Protein AF-0000000086528282 (afdb_homodimer)

Solvent-accessible surface area (backbone atoms only — not comparable to full-atom values): 12144 Å² total; per-residue (Å²): 138,84,80,77,75,71,77,79,74,78,70,75,71,67,63,67,56,71,57,64,62,60,60,56,45,51,48,45,49,53,51,39,50,54,43,47,51,50,38,57,74,67,64,53,48,64,65,55,43,16,67,59,43,59,45,52,51,70,55,43,50,28,47,73,67,66,55,50,88,90,54,53,62,63,56,53,53,48,30,37,26,55,72,45,18,19,36,37,38,35,49,41,76,39,41,92,94,43,51,57,35,74,46,76,45,116,135,84,78,77,74,68,78,77,75,78,70,75,70,67,64,66,58,70,57,64,61,61,61,56,46,52,48,46,50,53,52,38,50,53,42,47,50,51,39,58,74,69,65,52,49,61,67,55,44,14,67,59,43,58,45,52,51,72,54,42,49,27,48,73,68,66,54,49,89,88,54,54,63,63,57,54,51,46,30,36,25,56,71,46,18,19,37,36,36,36,49,39,76,39,42,92,93,42,51,57,37,75,47,75,45,117

Sequence (212 aa):
MNRDEYPQCADNVLVDLEFDDAQALTTKAALALKLNELIDQRGLTRFEAASIIGMTQPKVSQVRRYRLRNISLERLMQALVSLGQHVEIVVQPARRSRSAGITVAAMNRDEYPQCADNVLVDLEFDDAQALTTKAALALKLNELIDQRGLTRFEAASIIGMTQPKVSQVRRYRLRNISLERLMQALVSLGQHVEIVVQPARRSRSAGITVAA

InterPro domains:
  IPR010982 Lambda repressor-like, DNA-binding domain superfamily [G3DSA:1.10.260.40] (18-94)
  IPR010982 Lambda repressor-like, DNA-binding domain superfamily [SSF47413] (2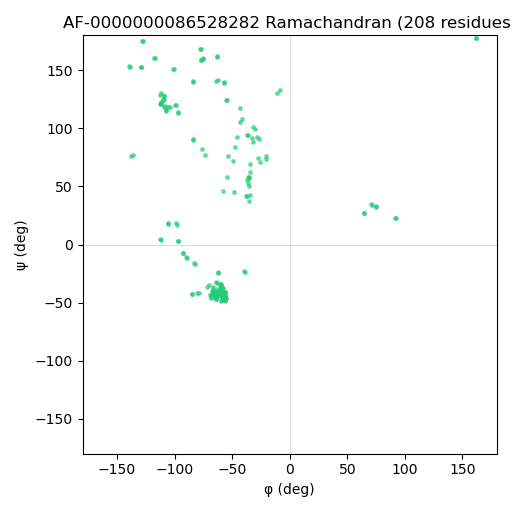0-99)
  IPR039554 HigA2-like, helix-turn-helix domain [PF13744] (13-91)

Structure (mmCIF, N/CA/C/O backbone):
data_AF-0000000086528282-model_v1
#
loop_
_entity.id
_entity.type
_entity.pdbx_description
1 polymer 'Helix-turn-helix domain-containing protein'
#
loop_
_atom_site.group_PDB
_atom_site.id
_atom_site.type_symbol
_atom_site.label_atom_id
_atom_site.label_alt_id
_atom_site.label_comp_id
_atom_site.label_asym_id
_atom_site.label_entity_id
_atom_site.label_seq_id
_atom_site.pdbx_PDB_ins_code
_atom_site.Cartn_x
_atom_site.Cartn_y
_atom_site.Cartn_z
_atom_site.occupancy
_atom_site.B_iso_or_equiv
_atom_site.auth_seq_id
_atom_site.auth_comp_id
_atom_site.auth_asym_id
_atom_site.auth_atom_id
_atom_site.pdbx_PDB_model_num
ATOM 1 N N . MET A 1 1 ? -32.594 -43.781 5.477 1 31.88 1 MET A N 1
ATOM 2 C CA . MET A 1 1 ? -31.484 -43.438 6.348 1 31.88 1 MET A CA 1
ATOM 3 C C . MET A 1 1 ? -30.797 -42.156 5.875 1 31.88 1 MET A C 1
ATOM 5 O O . MET A 1 1 ? -29.969 -42.188 4.961 1 31.88 1 MET A O 1
ATOM 9 N N . ASN A 1 2 ? -31.359 -40.969 5.496 1 35.06 2 ASN A N 1
ATOM 10 C CA . ASN A 1 2 ? -31.25 -39.812 4.609 1 35.06 2 ASN A CA 1
ATOM 11 C C . ASN A 1 2 ? -30.172 -38.844 5.094 1 35.06 2 ASN A C 1
ATOM 13 O O . ASN A 1 2 ? -30.281 -38.312 6.199 1 35.06 2 ASN A O 1
ATOM 17 N N . ARG A 1 3 ? -28.797 -39.094 4.77 1 32.94 3 ARG A N 1
ATOM 18 C CA . ARG A 1 3 ? -27.516 -38.531 5.168 1 32.94 3 ARG A CA 1
ATOM 19 C C . ARG A 1 3 ? -27.453 -37.031 4.953 1 32.94 3 ARG A C 1
ATOM 21 O O . ARG A 1 3 ? -27.281 -36.562 3.826 1 32.94 3 ARG A O 1
ATOM 28 N N . ASP A 1 4 ? -28.281 -36.219 5.496 1 36.53 4 ASP A N 1
ATOM 29 C CA . ASP A 1 4 ? -28.328 -34.75 5.328 1 36.53 4 ASP A CA 1
ATOM 30 C C . ASP A 1 4 ? -27 -34.125 5.734 1 36.53 4 ASP A C 1
ATOM 32 O O . ASP A 1 4 ? -26.734 -33.906 6.922 1 36.53 4 ASP A O 1
ATOM 36 N N . GLU A 1 5 ? -25.766 -34.688 5.289 1 33.12 5 GLU A N 1
ATOM 37 C CA . GLU A 1 5 ? -24.438 -34.156 5.598 1 33.12 5 GLU A CA 1
ATOM 38 C C . GLU A 1 5 ? -24.375 -32.656 5.406 1 33.12 5 GLU A C 1
ATOM 40 O O . GLU A 1 5 ? -24.734 -32.125 4.344 1 33.12 5 GLU A O 1
ATOM 45 N N . TYR A 1 6 ? -24.609 -31.906 6.418 1 34.31 6 TYR A N 1
ATOM 46 C CA . TYR A 1 6 ? -24.484 -30.469 6.637 1 34.31 6 TYR A CA 1
ATOM 47 C C . TYR A 1 6 ? -23.125 -29.969 6.152 1 34.31 6 TYR A C 1
ATOM 49 O O . TYR A 1 6 ? -22.078 -30.422 6.633 1 34.31 6 TYR A O 1
ATOM 57 N N . PRO A 1 7 ? -22.938 -29.656 4.801 1 35.69 7 PRO A N 1
ATOM 58 C CA . PRO A 1 7 ? -21.625 -29.25 4.316 1 35.69 7 PRO A CA 1
ATOM 59 C C . PRO A 1 7 ? -20.906 -28.297 5.27 1 35.69 7 PRO A C 1
ATOM 61 O O . PRO A 1 7 ? -21.562 -27.531 5.988 1 35.69 7 PRO A O 1
ATOM 64 N N . GLN A 1 8 ? -19.844 -28.703 5.988 1 34.28 8 GLN A N 1
ATOM 65 C CA . GLN A 1 8 ? -18.875 -27.969 6.805 1 34.28 8 GLN A CA 1
ATOM 66 C C . GLN A 1 8 ? -18.672 -26.547 6.266 1 34.28 8 GLN A C 1
ATOM 68 O O . GLN A 1 8 ? -18.5 -26.359 5.059 1 34.28 8 GLN A O 1
ATOM 73 N N . CYS A 1 9 ? -19.281 -25.547 6.816 1 29.94 9 CYS A N 1
ATOM 74 C CA . CYS A 1 9 ? -19.125 -24.109 6.746 1 29.94 9 CYS A CA 1
ATOM 75 C C . CYS A 1 9 ? -17.656 -23.719 6.547 1 29.94 9 CYS A C 1
ATOM 77 O O . CYS A 1 9 ? -16.781 -24.219 7.258 1 29.94 9 CYS A O 1
ATOM 79 N N . ALA A 1 10 ? -17.234 -23.562 5.211 1 33.69 10 ALA A N 1
ATOM 80 C CA . ALA A 1 10 ? -16.016 -22.891 4.793 1 33.69 10 ALA A CA 1
ATOM 81 C C . ALA A 1 10 ? -15.57 -21.859 5.824 1 33.69 10 ALA A C 1
ATOM 83 O O . ALA A 1 10 ? -16.297 -20.906 6.105 1 33.69 10 ALA A O 1
ATOM 84 N N . ASP A 1 11 ? -15.109 -22.219 6.926 1 34.09 11 ASP A N 1
ATOM 85 C CA . ASP A 1 11 ? -14.359 -21.375 7.852 1 34.09 11 ASP A CA 1
ATOM 86 C C . ASP A 1 11 ? -13.602 -20.281 7.105 1 34.09 11 ASP A C 1
ATOM 88 O O . ASP A 1 11 ? -12.898 -20.562 6.137 1 34.09 11 ASP A O 1
ATOM 92 N N . ASN A 1 12 ? -14.203 -19.156 6.965 1 35 12 ASN A N 1
ATOM 93 C CA . ASN A 1 12 ? -13.633 -17.875 6.555 1 35 12 ASN A CA 1
ATOM 94 C C . ASN A 1 12 ? -12.211 -17.703 7.086 1 35 12 ASN A C 1
ATOM 96 O O . ASN A 1 12 ? -12.016 -17.234 8.211 1 35 12 ASN A O 1
ATOM 100 N N . VAL A 1 13 ? -11.414 -18.766 7.121 1 36.09 13 VAL A N 1
ATOM 101 C CA . VAL A 1 13 ? -10.023 -18.406 7.391 1 36.09 13 VAL A CA 1
ATOM 102 C C . VAL A 1 13 ? -9.68 -17.094 6.711 1 36.09 13 VAL A C 1
ATOM 104 O O . VAL A 1 13 ? -9.477 -17.047 5.496 1 36.09 13 VAL A O 1
ATOM 107 N N . LEU A 1 14 ? -10.422 -16.156 6.938 1 37.12 14 LEU A N 1
ATOM 108 C CA . LEU A 1 14 ? -9.867 -14.844 6.609 1 37.12 14 LEU A CA 1
ATOM 109 C C . LEU A 1 14 ? -8.391 -14.773 6.957 1 37.12 14 LEU A C 1
ATOM 111 O O . LEU A 1 14 ? -8.031 -14.516 8.109 1 37.12 14 LEU A O 1
ATOM 115 N N . VAL A 1 15 ? -7.699 -15.828 6.648 1 36.78 15 VAL A N 1
ATOM 116 C CA . VAL A 1 15 ? -6.258 -15.641 6.738 1 36.78 15 VAL A CA 1
ATOM 117 C C . VAL A 1 15 ? -5.895 -14.227 6.293 1 36.78 15 VAL A C 1
ATOM 119 O O . VAL A 1 15 ? -6.07 -13.867 5.125 1 36.78 15 VAL A O 1
ATOM 122 N N . ASP A 1 16 ? -6.438 -13.281 6.922 1 40.66 16 ASP A N 1
ATOM 123 C CA . ASP A 1 16 ? -5.629 -12.078 6.754 1 40.66 16 ASP A CA 1
ATOM 124 C C . ASP A 1 16 ? -4.141 -12.414 6.742 1 40.66 16 ASP A C 1
ATOM 126 O O . ASP A 1 16 ? -3.594 -12.867 7.746 1 40.66 16 ASP A O 1
ATOM 130 N N . LEU A 1 17 ? -3.689 -13.289 5.887 1 41.91 17 LEU A N 1
ATOM 131 C CA . LEU A 1 17 ? -2.244 -13.43 5.758 1 41.91 17 LEU A CA 1
ATOM 132 C C . LEU A 1 17 ? -1.526 -12.188 6.277 1 41.91 17 LEU A C 1
ATOM 134 O O . LEU A 1 17 ? -1.686 -11.102 5.723 1 41.91 17 LEU A O 1
ATOM 138 N N . GLU A 1 18 ? -1.488 -12.039 7.469 1 43.66 18 GLU A N 1
ATOM 139 C CA . GLU A 1 18 ? -0.581 -11.109 8.133 1 43.66 18 GLU A CA 1
ATOM 140 C C . GLU A 1 18 ? 0.752 -11.023 7.398 1 43.66 18 GLU A C 1
ATOM 142 O O . GLU A 1 18 ? 1.436 -12.031 7.211 1 43.66 18 GLU A O 1
ATOM 147 N N . PHE A 1 19 ? 0.859 -10.578 6.152 1 48.62 19 PHE A N 1
ATOM 148 C CA . PHE A 1 19 ? 2.191 -10.164 5.727 1 48.62 19 PHE A CA 1
ATOM 149 C C . PHE A 1 19 ? 3.154 -10.141 6.906 1 48.62 19 PHE A C 1
ATOM 151 O O . PHE A 1 19 ? 2.738 -9.938 8.047 1 48.62 19 PHE A O 1
ATOM 158 N N . ASP A 1 20 ? 4.316 -10.773 6.566 1 58.97 20 ASP A N 1
ATOM 159 C CA . ASP A 1 20 ? 5.352 -10.594 7.582 1 58.97 20 ASP A CA 1
ATOM 160 C C . ASP A 1 20 ? 5.289 -9.195 8.188 1 58.97 20 ASP A C 1
ATOM 162 O O . ASP A 1 20 ? 5.484 -8.195 7.488 1 58.97 20 ASP A O 1
ATOM 166 N N . ASP A 1 21 ? 4.645 -9.086 9.203 1 73.25 21 ASP A N 1
ATOM 167 C CA . ASP A 1 21 ? 4.277 -7.953 10.047 1 73.25 21 ASP A CA 1
ATOM 168 C C . ASP A 1 21 ? 5.434 -6.961 10.172 1 73.25 21 ASP A C 1
ATOM 170 O O . ASP A 1 21 ? 5.23 -5.746 10.086 1 73.25 21 ASP A O 1
ATOM 174 N N . ALA A 1 22 ? 6.672 -7.699 9.898 1 81.31 22 ALA A N 1
ATOM 175 C CA . ALA A 1 22 ? 7.805 -6.816 10.164 1 81.31 22 ALA A CA 1
ATOM 176 C C . ALA A 1 22 ? 8.117 -5.949 8.953 1 81.31 22 ALA A C 1
ATOM 178 O O . ALA A 1 22 ? 8.391 -4.754 9.086 1 81.31 22 ALA A O 1
ATOM 179 N N . GLN A 1 23 ? 8.07 -6.57 7.777 1 84.31 23 GLN A N 1
ATOM 180 C CA . GLN A 1 23 ? 8.375 -5.812 6.566 1 84.31 23 GLN A CA 1
ATOM 181 C C . GLN A 1 23 ? 7.297 -4.766 6.289 1 84.31 23 GLN A C 1
ATOM 183 O O . GLN A 1 23 ? 7.609 -3.639 5.898 1 84.31 23 GLN A O 1
ATOM 188 N N . ALA A 1 24 ? 6.16 -5.262 6.488 1 86.56 24 ALA A N 1
ATOM 189 C CA . ALA A 1 24 ? 5.059 -4.32 6.305 1 86.56 24 ALA A CA 1
ATOM 190 C C . ALA A 1 24 ? 5.191 -3.133 7.254 1 86.56 24 ALA A C 1
ATOM 192 O O . ALA A 1 24 ? 4.969 -1.985 6.859 1 86.56 24 ALA A O 1
ATOM 193 N N . LEU A 1 25 ? 5.609 -3.449 8.445 1 88.69 25 LEU A N 1
ATOM 194 C CA . LEU A 1 25 ? 5.73 -2.396 9.445 1 88.69 25 LEU A CA 1
ATOM 195 C C . LEU A 1 25 ? 6.887 -1.458 9.117 1 88.69 25 LEU A C 1
ATOM 197 O O . LEU A 1 25 ? 6.785 -0.245 9.312 1 88.69 25 LEU A O 1
ATOM 201 N N . THR A 1 26 ? 7.93 -2.006 8.57 1 93.12 26 THR A N 1
ATOM 202 C CA . THR A 1 26 ? 9.078 -1.185 8.203 1 93.12 26 THR A CA 1
ATOM 203 C C . THR A 1 26 ? 8.727 -0.245 7.055 1 93.12 26 THR A C 1
ATOM 205 O O . THR A 1 26 ? 9.117 0.923 7.059 1 93.12 26 THR A O 1
ATOM 208 N N . THR A 1 27 ? 7.988 -0.727 6.113 1 96.25 27 THR A N 1
ATOM 209 C CA . THR A 1 27 ? 7.555 0.092 4.988 1 96.25 27 THR A CA 1
ATOM 210 C C . THR A 1 27 ? 6.629 1.213 5.457 1 96.25 27 THR A C 1
ATOM 212 O O . THR A 1 27 ? 6.809 2.371 5.074 1 96.25 27 THR A O 1
ATOM 215 N N . LYS A 1 28 ? 5.715 0.861 6.297 1 96.38 28 LYS A N 1
ATOM 216 C CA . LYS A 1 28 ? 4.801 1.857 6.848 1 96.38 28 LYS A CA 1
ATOM 217 C C . LYS A 1 28 ? 5.559 2.918 7.641 1 96.38 28 LYS A C 1
ATOM 219 O O . LYS A 1 28 ? 5.277 4.113 7.52 1 96.38 28 LYS A O 1
ATOM 224 N N . ALA A 1 29 ? 6.5 2.49 8.43 1 97.19 29 ALA A N 1
ATOM 225 C CA . ALA A 1 29 ? 7.281 3.414 9.242 1 97.19 29 ALA A CA 1
ATOM 226 C C . ALA A 1 29 ? 8.055 4.3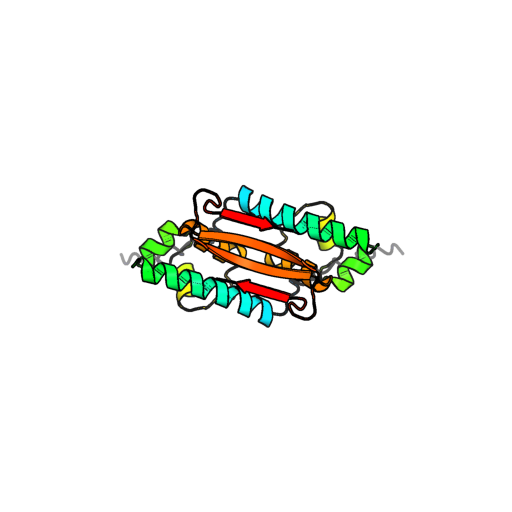98 8.375 1 97.19 29 ALA A C 1
ATOM 228 O O . ALA A 1 29 ? 8.133 5.59 8.695 1 97.19 29 ALA A O 1
ATOM 229 N N . ALA A 1 30 ? 8.594 3.895 7.305 1 98.06 30 ALA A N 1
ATOM 230 C CA . ALA A 1 30 ? 9.344 4.766 6.402 1 98.06 30 ALA A CA 1
ATOM 231 C C . ALA A 1 30 ? 8.438 5.812 5.766 1 98.06 30 ALA A C 1
ATOM 233 O O . ALA A 1 30 ? 8.805 6.98 5.656 1 98.06 30 ALA A O 1
ATOM 234 N N . LEU A 1 31 ? 7.293 5.395 5.336 1 98.12 31 LEU A N 1
ATOM 235 C CA . LEU A 1 31 ? 6.344 6.34 4.754 1 98.12 31 LEU A CA 1
ATOM 236 C C . LEU A 1 31 ? 5.859 7.34 5.801 1 98.12 31 LEU A C 1
ATOM 238 O O . LEU A 1 31 ? 5.715 8.531 5.508 1 98.12 31 LEU A O 1
ATOM 242 N N . ALA A 1 32 ? 5.598 6.863 6.973 1 98.19 32 ALA A N 1
ATOM 243 C CA . ALA A 1 32 ? 5.152 7.727 8.062 1 98.19 32 ALA A CA 1
ATOM 244 C C . ALA A 1 32 ? 6.227 8.75 8.43 1 98.19 32 ALA A C 1
ATOM 246 O O . ALA A 1 32 ? 5.91 9.898 8.766 1 98.19 32 ALA A O 1
ATOM 247 N N . LEU A 1 33 ? 7.426 8.336 8.406 1 98.31 33 LEU A N 1
ATOM 248 C CA . LEU A 1 33 ? 8.523 9.258 8.656 1 98.31 33 LEU A CA 1
ATOM 249 C C . LEU A 1 33 ? 8.5 10.422 7.668 1 98.31 33 LEU A C 1
ATOM 251 O O . LEU A 1 33 ? 8.625 11.586 8.062 1 98.31 33 LEU A O 1
ATOM 255 N N . LYS A 1 34 ? 8.336 10.086 6.418 1 98.31 34 LYS A N 1
ATOM 256 C CA . LYS A 1 34 ? 8.266 11.125 5.391 1 98.31 34 LYS A CA 1
ATOM 257 C C . LYS A 1 34 ? 7.059 12.031 5.605 1 98.31 34 LYS A C 1
ATOM 259 O O . LYS A 1 34 ? 7.156 13.25 5.445 1 98.31 34 LYS A O 1
ATOM 264 N N . LEU A 1 35 ? 5.992 11.422 5.922 1 98.12 35 LEU A N 1
ATOM 265 C CA . LEU A 1 35 ? 4.773 12.172 6.191 1 98.12 35 LEU A CA 1
ATOM 266 C C . LEU A 1 35 ? 4.973 13.141 7.355 1 98.12 35 LEU A C 1
ATOM 268 O O . LEU A 1 35 ? 4.621 14.312 7.258 1 98.12 35 LEU A O 1
ATOM 272 N N . ASN A 1 36 ? 5.508 12.664 8.406 1 98.38 36 ASN A N 1
ATOM 273 C CA . ASN A 1 36 ? 5.742 13.477 9.594 1 98.38 36 ASN A CA 1
ATOM 274 C C . ASN A 1 36 ? 6.727 14.609 9.32 1 98.38 36 ASN A C 1
ATOM 276 O O . ASN A 1 36 ? 6.555 15.727 9.805 1 98.38 36 ASN A O 1
ATOM 280 N N . GLU A 1 37 ? 7.746 14.328 8.578 1 98.12 37 GLU A N 1
ATOM 281 C CA . GLU A 1 37 ? 8.688 15.367 8.172 1 98.12 37 GLU A CA 1
ATOM 282 C C . GLU A 1 37 ? 7.988 16.484 7.41 1 98.12 37 GLU A C 1
ATOM 284 O O . GLU A 1 37 ? 8.266 17.672 7.637 1 98.12 37 GLU A O 1
ATOM 289 N N . LEU A 1 38 ? 7.148 16.125 6.551 1 97.69 38 LEU A N 1
ATOM 290 C CA . LEU A 1 38 ? 6.406 17.094 5.762 1 97.69 38 LEU A CA 1
ATOM 291 C C . LEU A 1 38 ? 5.492 17.938 6.652 1 97.69 38 LEU A C 1
ATOM 293 O O . LEU A 1 38 ? 5.387 19.156 6.473 1 97.69 38 LEU A O 1
ATOM 297 N N . ILE A 1 39 ? 4.828 17.266 7.527 1 97.81 39 ILE A N 1
ATOM 298 C CA . ILE A 1 39 ? 3.941 17.969 8.461 1 97.81 39 ILE A CA 1
ATOM 299 C C . ILE A 1 39 ? 4.738 18.984 9.273 1 97.81 39 ILE A C 1
ATOM 301 O O . ILE A 1 39 ? 4.312 20.125 9.43 1 97.81 39 ILE A O 1
ATOM 305 N N . ASP A 1 40 ? 5.875 18.562 9.727 1 98 40 ASP A N 1
ATOM 306 C CA . ASP A 1 40 ? 6.742 19.438 10.508 1 98 40 ASP A CA 1
ATOM 307 C C . ASP A 1 40 ? 7.246 20.609 9.672 1 98 40 ASP A C 1
ATOM 309 O O . ASP A 1 40 ? 7.23 21.766 10.117 1 98 40 ASP A O 1
ATOM 313 N N . GLN A 1 41 ? 7.672 20.344 8.5 1 97.62 41 GLN A N 1
ATOM 314 C CA . GLN A 1 41 ? 8.203 21.359 7.609 1 97.62 41 GLN A CA 1
ATOM 315 C C . GLN A 1 41 ? 7.16 22.438 7.309 1 97.62 41 GLN A C 1
ATOM 317 O O . GLN A 1 41 ? 7.492 23.609 7.164 1 97.62 41 GLN A O 1
ATOM 322 N N . ARG A 1 42 ? 5.953 22.031 7.242 1 97.06 42 ARG A N 1
ATOM 323 C CA . ARG A 1 42 ? 4.871 22.938 6.895 1 97.06 42 ARG A CA 1
ATOM 324 C C . ARG A 1 42 ? 4.293 23.609 8.141 1 97.06 42 ARG A C 1
ATOM 326 O O . ARG A 1 42 ? 3.426 24.469 8.039 1 97.06 42 ARG A O 1
ATOM 333 N N . GLY A 1 43 ? 4.648 23.141 9.219 1 97.75 43 GLY A N 1
ATOM 334 C CA . GLY A 1 43 ? 4.195 23.703 10.477 1 97.75 43 GLY A CA 1
ATOM 335 C C . GLY A 1 43 ? 2.73 23.438 10.758 1 97.75 43 GLY A C 1
ATOM 336 O O . GLY A 1 43 ? 2.039 24.266 11.344 1 97.75 43 GLY A O 1
ATOM 337 N N . LEU A 1 44 ? 2.26 22.375 10.391 1 97.44 44 LEU A N 1
ATOM 338 C CA . LEU A 1 44 ? 0.846 22.047 10.547 1 97.44 44 LEU A CA 1
ATOM 339 C C . LEU A 1 44 ? 0.571 21.5 11.945 1 97.44 44 LEU A C 1
ATOM 341 O O . LEU A 1 44 ? 1.364 20.719 12.477 1 97.44 44 LEU A O 1
ATOM 345 N N . THR A 1 45 ? -0.551 21.938 12.477 1 96.69 45 THR A N 1
ATOM 346 C CA . THR A 1 45 ? -1.066 21.281 13.664 1 96.69 45 THR A CA 1
ATOM 347 C C . THR A 1 45 ? -1.736 19.953 13.305 1 96.69 45 THR A C 1
ATOM 3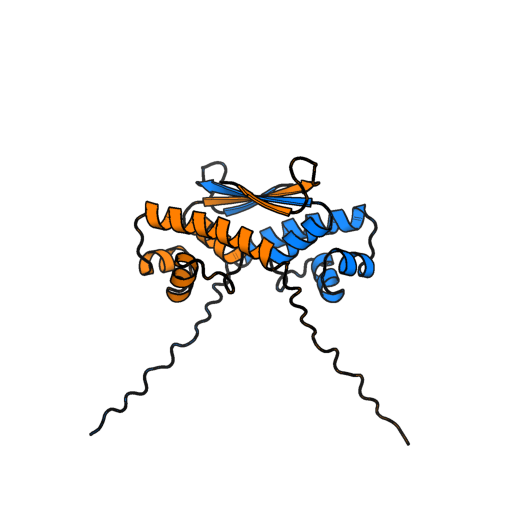49 O O . THR A 1 45 ? -1.981 19.672 12.133 1 96.69 45 THR A O 1
ATOM 352 N N . ARG A 1 46 ? -2.023 19.141 14.336 1 95.5 46 ARG A N 1
ATOM 353 C CA . ARG A 1 46 ? -2.713 17.875 14.102 1 95.5 46 ARG A CA 1
ATOM 354 C C . ARG A 1 46 ? -4.074 18.109 13.453 1 95.5 46 ARG A C 1
ATOM 356 O O . ARG A 1 46 ? -4.508 17.312 12.617 1 95.5 46 ARG A O 1
ATOM 363 N N . PHE A 1 47 ? -4.738 19.25 13.859 1 95.62 47 PHE A N 1
ATOM 364 C CA . PHE A 1 47 ? -6.043 19.594 13.312 1 95.62 47 PHE A CA 1
ATOM 365 C C . PHE A 1 47 ? -5.93 19.984 11.844 1 95.62 47 PHE A C 1
ATOM 367 O O . PHE A 1 47 ? -6.707 19.531 11.008 1 95.62 47 PHE A O 1
ATOM 374 N N . GLU A 1 48 ? -4.953 20.812 11.539 1 96.88 48 GLU A N 1
ATOM 375 C CA . GLU A 1 48 ? -4.723 21.219 10.156 1 96.88 48 GLU A CA 1
ATOM 376 C C . GLU A 1 48 ? -4.328 20.031 9.289 1 96.88 48 GLU A C 1
ATOM 378 O O . GLU A 1 48 ? -4.824 19.875 8.172 1 96.88 48 GLU A O 1
ATOM 383 N N . ALA A 1 49 ? -3.412 19.25 9.797 1 97.56 49 ALA A N 1
ATOM 384 C CA . ALA A 1 49 ? -2.973 18.062 9.078 1 97.56 49 ALA A CA 1
ATOM 385 C C . ALA A 1 49 ? -4.152 17.141 8.766 1 97.56 49 ALA A C 1
ATOM 387 O O . ALA A 1 49 ? -4.301 16.672 7.637 1 97.56 49 ALA A O 1
ATOM 388 N N . ALA A 1 50 ? -4.977 16.859 9.734 1 96.38 50 ALA A N 1
ATOM 389 C CA . ALA A 1 50 ? -6.137 15.984 9.57 1 96.38 50 ALA A CA 1
ATOM 390 C C . ALA A 1 50 ? -7.043 16.484 8.445 1 96.38 50 ALA A C 1
ATOM 392 O O . ALA A 1 50 ? -7.52 15.703 7.625 1 96.38 50 ALA A O 1
ATOM 393 N N . SER A 1 51 ? -7.227 17.766 8.375 1 95.19 51 SER A N 1
ATOM 394 C CA . SER A 1 51 ? -8.078 18.391 7.363 1 95.19 51 SER A CA 1
ATOM 395 C C . SER A 1 51 ? -7.48 18.219 5.969 1 95.19 51 SER A C 1
ATOM 397 O O . SER A 1 51 ? -8.203 17.953 5.008 1 95.19 51 SER A O 1
ATOM 399 N N . ILE A 1 52 ? -6.203 18.312 5.848 1 95.31 52 ILE A N 1
ATOM 400 C CA . ILE A 1 52 ? -5.527 18.281 4.555 1 95.31 52 ILE A CA 1
ATOM 401 C C . ILE A 1 52 ? -5.422 16.828 4.062 1 95.31 52 ILE A C 1
ATOM 403 O O . ILE A 1 52 ? -5.652 16.562 2.883 1 95.31 52 ILE A O 1
ATOM 407 N N . ILE A 1 53 ? -5.105 15.922 4.969 1 93.75 53 ILE A N 1
ATOM 408 C CA . ILE A 1 53 ? -4.742 14.578 4.539 1 93.75 53 ILE A CA 1
ATOM 409 C C . ILE A 1 53 ? -5.98 13.688 4.535 1 93.75 53 ILE A C 1
ATOM 411 O O . ILE A 1 53 ? -5.945 12.562 4.023 1 93.75 53 ILE A O 1
ATOM 415 N N . GLY A 1 54 ? -7.082 14.125 5.016 1 88.94 54 GLY A N 1
ATOM 416 C CA . GLY A 1 54 ? -8.32 13.367 4.98 1 88.94 54 GLY A CA 1
ATOM 417 C C . GLY A 1 54 ? -8.352 12.234 5.988 1 88.94 54 GLY A C 1
ATOM 418 O O . GLY A 1 54 ? -8.812 11.133 5.676 1 88.94 54 GLY A O 1
ATOM 419 N N . MET A 1 55 ? -7.809 12.336 7.016 1 92.81 55 MET A N 1
ATOM 420 C CA . MET A 1 55 ? -7.859 11.445 8.164 1 92.81 55 MET A CA 1
ATOM 421 C C . MET A 1 55 ? -8.453 12.156 9.383 1 92.81 55 MET A C 1
ATOM 423 O O . MET A 1 55 ? -8.469 13.383 9.438 1 92.81 55 MET A O 1
ATOM 427 N N . THR A 1 56 ? -8.898 11.297 10.305 1 93.88 56 THR A N 1
ATOM 428 C CA . THR A 1 56 ? -9.344 11.875 11.57 1 93.88 56 THR A CA 1
ATOM 429 C C . THR A 1 56 ? -8.148 12.305 12.414 1 93.88 56 THR A C 1
ATOM 431 O O . THR A 1 56 ? -7.02 11.852 12.188 1 93.88 56 THR A O 1
ATOM 434 N N . GLN A 1 57 ? -8.406 13.211 13.391 1 95.44 57 GLN A N 1
ATOM 435 C CA . GLN A 1 57 ? -7.348 13.648 14.289 1 95.44 57 GLN A CA 1
ATOM 436 C C . GLN A 1 57 ? -6.754 12.469 15.055 1 95.44 57 GLN A C 1
ATOM 438 O O . GLN A 1 57 ? -5.531 12.367 15.195 1 95.44 57 GLN A O 1
ATOM 443 N N . PRO A 1 58 ? -7.555 11.523 15.555 1 95.31 58 PRO A N 1
ATOM 444 C CA . PRO A 1 58 ? -6.965 10.367 16.219 1 95.31 58 PRO A CA 1
ATOM 445 C C . PRO A 1 58 ? -6.043 9.562 15.312 1 95.31 58 PRO A C 1
ATOM 447 O O . PRO A 1 58 ? -4.984 9.094 15.75 1 95.31 58 PRO A O 1
ATOM 450 N N . LYS A 1 59 ? -6.383 9.445 14.078 1 95.56 59 LYS A N 1
ATOM 451 C CA . LYS A 1 59 ? -5.539 8.727 13.133 1 95.56 59 LYS A CA 1
ATOM 452 C C . LYS A 1 59 ? -4.242 9.477 12.859 1 95.56 59 LYS A C 1
ATOM 454 O O . LYS A 1 59 ? -3.17 8.875 12.773 1 95.56 59 LYS A O 1
ATOM 459 N N . VAL A 1 60 ? -4.395 10.766 12.688 1 96.88 60 VAL A N 1
ATOM 460 C CA . VAL A 1 60 ? -3.199 11.586 12.523 1 96.88 60 VAL A CA 1
ATOM 461 C C . VAL A 1 60 ? -2.299 11.445 13.75 1 96.88 60 VAL A C 1
ATOM 463 O O . VAL A 1 60 ? -1.076 11.344 13.617 1 96.88 60 VAL A O 1
ATOM 466 N N . SER A 1 61 ? -2.902 11.5 14.914 1 97.44 61 SER A N 1
ATOM 467 C CA . SER A 1 61 ? -2.135 11.297 16.141 1 97.44 61 SER A CA 1
ATOM 468 C C . SER A 1 61 ? -1.391 9.969 16.109 1 97.44 61 SER A C 1
ATOM 470 O O . SER A 1 61 ? -0.224 9.898 16.516 1 97.44 61 SER A O 1
ATOM 472 N N . GLN A 1 62 ? -2.057 8.906 15.719 1 97.19 62 GLN A N 1
ATOM 473 C CA . GLN A 1 62 ? -1.424 7.594 15.594 1 97.19 62 GLN A CA 1
ATOM 474 C C . GLN A 1 62 ? -0.225 7.645 14.656 1 97.19 62 GLN A C 1
ATOM 476 O O . GLN A 1 62 ? 0.834 7.094 14.961 1 97.19 62 GLN A O 1
ATOM 481 N N . VAL A 1 63 ? -0.332 8.297 13.484 1 97.56 63 VAL A N 1
ATOM 482 C CA . VAL A 1 63 ? 0.745 8.422 12.508 1 97.56 63 VAL A CA 1
ATOM 483 C C . VAL A 1 63 ? 1.914 9.188 13.125 1 97.56 63 VAL A C 1
ATOM 485 O O . VAL A 1 63 ? 3.07 8.781 12.984 1 97.56 63 VAL A O 1
ATOM 488 N N . ARG A 1 64 ? 1.572 10.258 13.859 1 97.5 64 ARG A N 1
ATOM 489 C CA . ARG A 1 64 ? 2.592 11.102 14.477 1 97.5 64 ARG A CA 1
ATOM 490 C C . ARG A 1 64 ? 3.389 10.32 15.516 1 97.5 64 ARG A C 1
ATOM 492 O O . ARG A 1 64 ? 4.582 10.562 15.703 1 97.5 64 ARG A O 1
ATOM 499 N N . ARG A 1 65 ? 2.727 9.438 16.109 1 97.44 65 ARG A N 1
ATOM 500 C CA . ARG A 1 65 ? 3.352 8.641 17.156 1 97.44 65 ARG A CA 1
ATOM 501 C C . ARG A 1 65 ? 3.836 7.301 16.625 1 97.44 65 ARG A C 1
ATOM 503 O O . ARG A 1 65 ? 4.223 6.418 17.391 1 97.44 65 ARG A O 1
ATOM 510 N N . TYR A 1 66 ? 3.719 7.012 15.383 1 97.62 66 TYR A N 1
ATOM 511 C CA . TYR A 1 66 ? 4.184 5.82 14.68 1 97.62 66 TYR A CA 1
ATOM 512 C C . TYR A 1 66 ? 3.459 4.574 15.188 1 97.62 66 TYR A C 1
ATOM 514 O O . TYR A 1 66 ? 4.055 3.5 15.281 1 97.62 66 TYR A O 1
ATOM 522 N N . ARG A 1 67 ? 2.289 4.738 15.672 1 96.62 67 ARG A N 1
ATOM 523 C CA . ARG A 1 67 ? 1.372 3.631 15.922 1 96.62 67 ARG A CA 1
ATOM 524 C C . ARG A 1 67 ? 0.607 3.258 14.656 1 96.62 67 ARG A C 1
ATOM 526 O O . ARG A 1 67 ? -0.52 3.711 14.445 1 96.62 67 ARG A O 1
ATOM 533 N N . LEU A 1 68 ? 1.127 2.367 13.883 1 95.62 68 LEU A N 1
ATOM 534 C CA . LEU A 1 68 ? 0.77 2.273 12.477 1 95.62 68 LEU A CA 1
ATOM 535 C C . LEU A 1 68 ? -0.004 0.99 12.195 1 95.62 68 LEU A C 1
ATOM 537 O O . LEU A 1 68 ? -0.358 0.713 11.047 1 95.62 68 LEU A O 1
ATOM 541 N N . ARG A 1 69 ? -0.325 0.199 13.172 1 90.5 69 ARG A N 1
ATOM 542 C CA . ARG A 1 69 ? -0.961 -1.101 12.984 1 90.5 69 ARG A CA 1
ATOM 543 C C . ARG A 1 69 ? -2.283 -0.957 12.234 1 90.5 69 ARG A C 1
ATOM 545 O O . ARG A 1 69 ? -2.607 -1.775 11.375 1 90.5 69 ARG A O 1
ATOM 552 N N . ASN A 1 70 ? -3.006 0.033 12.477 1 89.56 70 ASN A N 1
ATOM 553 C CA . ASN A 1 70 ? -4.332 0.2 11.891 1 89.56 70 ASN A CA 1
ATOM 554 C C . ASN A 1 70 ?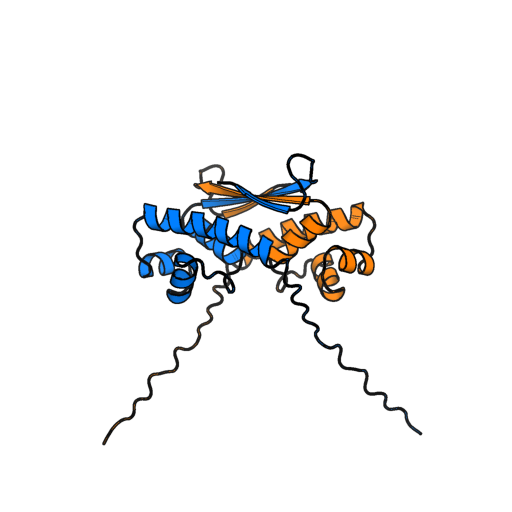 -4.328 1.26 10.789 1 89.56 70 ASN A C 1
ATOM 556 O O . ASN A 1 70 ? -5.371 1.836 10.477 1 89.56 70 ASN A O 1
ATOM 560 N N . ILE A 1 71 ? -3.219 1.612 10.266 1 93.44 71 ILE A N 1
ATOM 561 C CA . ILE A 1 71 ? -3.096 2.543 9.148 1 93.44 71 ILE A CA 1
ATOM 562 C C . ILE A 1 71 ? -2.59 1.8 7.914 1 93.44 71 ILE A C 1
ATOM 564 O O . ILE A 1 71 ? -1.541 1.153 7.957 1 93.44 71 ILE A O 1
ATOM 568 N N . SER A 1 72 ? -3.309 1.807 6.887 1 92.19 72 SER A N 1
ATOM 569 C CA . SER A 1 72 ? -2.928 1.07 5.688 1 92.19 72 SER A CA 1
ATOM 570 C C . SER A 1 72 ? -1.834 1.8 4.914 1 92.19 72 SER A C 1
ATOM 572 O O . SER A 1 72 ? -1.655 3.01 5.07 1 92.19 72 SER A O 1
ATOM 574 N N . LEU A 1 73 ? -1.082 1.073 4.066 1 94.56 73 LEU A N 1
ATOM 575 C CA . LEU A 1 73 ? -0.116 1.675 3.154 1 94.56 73 LEU A CA 1
ATOM 576 C C . LEU A 1 73 ? -0.792 2.689 2.238 1 94.56 73 LEU A C 1
ATOM 578 O O . LEU A 1 73 ? -0.24 3.762 1.979 1 94.56 73 LEU A O 1
ATOM 582 N N . GLU A 1 74 ? -1.914 2.309 1.814 1 93.12 74 GLU A N 1
ATOM 583 C CA . GLU A 1 74 ? -2.674 3.18 0.921 1 93.12 74 GLU A CA 1
ATOM 584 C C . GLU A 1 74 ? -2.967 4.523 1.579 1 93.12 74 GLU A C 1
ATOM 586 O O . GLU A 1 74 ? -2.822 5.574 0.948 1 93.12 74 GLU A O 1
ATOM 591 N N . ARG A 1 75 ? -3.354 4.504 2.74 1 93.69 75 ARG A N 1
ATOM 592 C CA . ARG A 1 75 ? -3.676 5.73 3.461 1 93.69 75 ARG A CA 1
ATOM 593 C C . ARG A 1 75 ? -2.439 6.605 3.637 1 93.69 75 ARG A C 1
ATOM 595 O O . ARG A 1 75 ? -2.51 7.828 3.488 1 93.69 75 ARG A O 1
ATOM 602 N N . LEU A 1 76 ? -1.356 5.996 3.994 1 96.31 76 LEU A N 1
ATOM 603 C CA . LEU A 1 76 ? -0.111 6.742 4.137 1 96.31 76 LEU A CA 1
ATOM 604 C C . LEU A 1 76 ? 0.291 7.387 2.814 1 96.31 76 LEU A C 1
ATOM 606 O O . LEU A 1 76 ? 0.693 8.555 2.781 1 96.31 76 LEU A O 1
ATOM 610 N N . MET A 1 77 ? 0.139 6.637 1.754 1 97 77 MET A N 1
ATOM 611 C CA . MET A 1 77 ? 0.499 7.156 0.437 1 97 77 MET A CA 1
ATOM 612 C C . MET A 1 77 ? -0.43 8.297 0.029 1 97 77 MET A C 1
ATOM 614 O O . MET A 1 77 ? 0.023 9.312 -0.498 1 97 77 MET A O 1
ATOM 618 N N . GLN A 1 78 ? -1.617 8.148 0.289 1 95.75 78 GLN A N 1
ATOM 619 C CA . GLN A 1 78 ? -2.576 9.195 -0.039 1 95.75 78 GLN A CA 1
ATOM 620 C C . GLN A 1 78 ? -2.305 10.461 0.771 1 95.75 78 GLN A C 1
ATOM 622 O O . GLN A 1 78 ? -2.467 11.57 0.267 1 95.75 78 GLN A O 1
ATOM 627 N N . ALA A 1 79 ? -2.021 10.266 1.994 1 96.81 79 ALA A N 1
ATOM 628 C CA . ALA A 1 79 ? -1.678 11.414 2.83 1 96.81 79 ALA A CA 1
ATOM 629 C C . ALA A 1 79 ? -0.5 12.188 2.244 1 96.81 79 ALA A C 1
ATOM 631 O O . ALA A 1 79 ? -0.511 13.422 2.215 1 96.81 79 ALA A O 1
ATOM 632 N N . LEU A 1 80 ? 0.511 11.492 1.826 1 97.5 80 LEU A N 1
ATOM 633 C CA . LEU A 1 80 ? 1.671 12.117 1.198 1 97.5 80 LEU A CA 1
ATOM 634 C C . LEU A 1 80 ? 1.263 12.891 -0.049 1 97.5 80 LEU A C 1
ATOM 636 O O . LEU A 1 80 ? 1.73 14.008 -0.27 1 97.5 80 LEU A O 1
ATOM 640 N N . VAL A 1 81 ? 0.38 12.312 -0.817 1 96.94 81 VAL A N 1
ATOM 641 C CA . VAL A 1 81 ? -0.122 12.953 -2.029 1 96.94 81 VAL A CA 1
ATOM 642 C C . VAL A 1 81 ? -0.862 14.234 -1.667 1 96.94 81 VAL A C 1
ATOM 644 O O . VAL A 1 81 ? -0.685 15.266 -2.32 1 96.94 81 VAL A O 1
ATOM 647 N N . SER A 1 82 ? -1.649 14.141 -0.643 1 96.38 82 SER A N 1
ATOM 648 C CA . SER A 1 82 ? -2.418 15.305 -0.208 1 96.38 82 SER A CA 1
ATOM 649 C C . SER A 1 82 ? -1.502 16.438 0.231 1 96.38 82 SER A C 1
ATOM 651 O O . SER A 1 82 ? -1.907 17.609 0.239 1 96.38 82 SER A O 1
ATOM 653 N N . LEU A 1 83 ? -0.344 16.094 0.601 1 97.25 83 LEU A N 1
ATOM 654 C CA . LEU A 1 83 ? 0.629 17.109 1.019 1 97.25 83 LEU A CA 1
ATOM 655 C C . LEU A 1 83 ? 1.586 17.438 -0.121 1 97.25 83 LEU A C 1
ATOM 657 O O . LEU A 1 83 ? 2.723 17.859 0.119 1 97.25 83 LEU A O 1
ATOM 661 N N . GLY A 1 84 ? 1.241 17.125 -1.326 1 96.94 84 GLY A N 1
ATOM 662 C CA . GLY A 1 84 ? 1.932 17.609 -2.51 1 96.94 84 GLY A CA 1
ATOM 663 C C . GLY A 1 84 ? 3.041 16.688 -2.975 1 96.94 84 GLY A C 1
ATOM 664 O O . GLY A 1 84 ? 3.986 17.125 -3.633 1 96.94 84 GLY A O 1
ATOM 665 N N . GLN A 1 85 ? 2.992 15.438 -2.633 1 97.69 85 GLN A N 1
ATOM 666 C CA . GLN A 1 85 ? 4.023 14.5 -3.061 1 97.69 85 GLN A CA 1
ATOM 667 C C . GLN A 1 85 ? 3.553 13.664 -4.246 1 97.69 85 GLN A C 1
ATOM 669 O O . GLN A 1 85 ? 2.35 13.461 -4.43 1 97.69 85 GLN A O 1
ATOM 674 N N . HIS A 1 86 ? 4.488 13.258 -5.062 1 97.56 86 HIS A N 1
ATOM 675 C CA . HIS A 1 86 ? 4.32 12.203 -6.051 1 97.56 86 HIS A CA 1
ATOM 676 C C . HIS A 1 86 ? 4.887 10.875 -5.543 1 97.56 86 HIS A C 1
ATOM 678 O O . HIS A 1 86 ? 6.062 10.805 -5.176 1 97.56 86 HIS A O 1
ATOM 684 N N . VAL A 1 87 ? 4.047 9.906 -5.457 1 97.5 87 VAL A N 1
ATOM 685 C CA . VAL A 1 87 ? 4.449 8.586 -4.992 1 97.5 87 VAL A CA 1
ATOM 686 C C . VAL A 1 87 ? 4.484 7.613 -6.168 1 97.5 87 VAL A C 1
ATOM 688 O O . VAL A 1 87 ? 3.455 7.344 -6.793 1 97.5 87 VAL A O 1
ATOM 691 N N . GLU A 1 88 ? 5.652 7.113 -6.496 1 97.62 88 GLU A N 1
ATOM 692 C CA . GLU A 1 88 ? 5.832 6.16 -7.59 1 97.62 88 GLU A CA 1
ATOM 693 C C . GLU A 1 88 ? 6.172 4.773 -7.062 1 97.62 88 GLU A C 1
ATOM 695 O O . GLU A 1 88 ? 7.094 4.617 -6.258 1 97.62 88 GLU A O 1
ATOM 700 N N . ILE A 1 89 ? 5.387 3.805 -7.449 1 98 89 ILE A N 1
ATOM 701 C CA . ILE A 1 89 ? 5.668 2.412 -7.125 1 98 89 ILE A CA 1
ATOM 702 C C . ILE A 1 89 ? 6.383 1.743 -8.297 1 98 89 ILE A C 1
ATOM 704 O O . ILE A 1 89 ? 5.801 1.571 -9.367 1 98 89 ILE A O 1
ATOM 708 N N . VAL A 1 90 ? 7.621 1.371 -8.102 1 97.88 90 VAL A N 1
ATOM 709 C CA . VAL A 1 90 ? 8.438 0.756 -9.141 1 97.88 90 VAL A CA 1
ATOM 710 C C . VAL A 1 90 ? 8.562 -0.743 -8.883 1 97.88 90 VAL A C 1
ATOM 712 O O . VAL A 1 90 ? 9.039 -1.154 -7.82 1 97.88 90 VAL A O 1
ATOM 715 N N . VAL A 1 91 ? 8.086 -1.533 -9.805 1 97.94 91 VAL A N 1
ATOM 716 C CA . VAL A 1 91 ? 8.141 -2.988 -9.703 1 97.94 91 VAL A CA 1
ATOM 717 C C . VAL A 1 91 ? 9.148 -3.539 -10.703 1 97.94 91 VAL A C 1
ATOM 719 O O . VAL A 1 91 ? 9.008 -3.34 -11.914 1 97.94 91 VAL A O 1
ATOM 722 N N . GLN A 1 92 ? 10.18 -4.195 -10.172 1 97.06 92 GLN A N 1
ATOM 723 C CA . GLN A 1 92 ? 11.227 -4.777 -11.008 1 97.06 92 GLN A CA 1
ATOM 724 C C . GLN A 1 92 ? 11.633 -6.156 -10.5 1 97.06 92 GLN A C 1
ATOM 726 O O . GLN A 1 92 ? 11.484 -6.449 -9.312 1 97.06 92 GLN A O 1
ATOM 731 N N . PRO A 1 93 ? 12.125 -7.004 -11.469 1 97.12 93 PRO A N 1
ATOM 732 C CA . PRO A 1 93 ? 12.664 -8.266 -10.969 1 97.12 93 PRO A CA 1
ATOM 733 C C . PRO A 1 93 ? 13.773 -8.07 -9.938 1 97.12 93 PRO A C 1
ATOM 735 O O . PRO A 1 93 ? 14.602 -7.168 -10.086 1 97.12 93 PRO A O 1
ATOM 738 N N . ALA A 1 94 ? 13.75 -8.867 -8.945 1 96.25 94 ALA A N 1
ATOM 739 C CA . ALA A 1 94 ? 14.789 -8.797 -7.926 1 96.25 94 ALA A CA 1
ATOM 740 C C . ALA A 1 94 ? 16.156 -9.148 -8.516 1 96.25 94 ALA A C 1
ATOM 742 O O . ALA A 1 94 ? 16.25 -9.953 -9.438 1 96.25 94 ALA A O 1
ATOM 743 N N . ARG A 1 95 ? 17.125 -8.43 -8.062 1 94 95 ARG A N 1
ATOM 744 C CA . ARG A 1 95 ? 18.531 -8.648 -8.398 1 94 95 ARG A CA 1
ATOM 745 C C . ARG A 1 95 ? 19.391 -8.758 -7.141 1 94 95 ARG A C 1
ATOM 747 O O . ARG A 1 95 ? 18.875 -8.664 -6.023 1 94 95 ARG A O 1
ATOM 754 N N . ARG A 1 96 ? 20.625 -9.055 -7.344 1 89.75 96 ARG A N 1
ATOM 755 C CA . ARG A 1 96 ? 21.547 -9.164 -6.215 1 89.75 96 ARG A CA 1
ATOM 756 C C . ARG A 1 96 ? 21.562 -7.875 -5.395 1 89.75 96 ARG A C 1
ATOM 758 O O . ARG A 1 96 ? 21.516 -7.918 -4.164 1 89.75 96 ARG A O 1
ATOM 765 N N . SER A 1 97 ? 21.578 -6.711 -6.008 1 90 97 SER A N 1
ATOM 766 C CA . SER A 1 97 ? 21.672 -5.422 -5.328 1 90 97 SER A CA 1
ATOM 767 C C . SER A 1 97 ? 20.312 -4.961 -4.816 1 90 97 SER A C 1
ATOM 769 O O . SER A 1 97 ? 20.234 -4.059 -3.979 1 90 97 SER A O 1
ATOM 771 N N . ARG A 1 98 ? 19.188 -5.582 -5.355 1 90.12 98 ARG A N 1
ATOM 772 C CA . ARG A 1 98 ? 17.812 -5.266 -4.988 1 90.12 98 ARG A CA 1
ATOM 773 C C . ARG A 1 98 ? 16.984 -6.535 -4.805 1 90.12 98 ARG A C 1
ATOM 775 O O . ARG A 1 98 ? 16.234 -6.93 -5.703 1 90.12 98 ARG A O 1
ATOM 782 N N . SER A 1 99 ? 17.266 -7.098 -3.65 1 93.06 99 SER A N 1
ATOM 783 C CA . SER A 1 99 ? 16.625 -8.375 -3.385 1 93.06 99 SER A CA 1
ATOM 784 C C . SER A 1 99 ? 15.109 -8.234 -3.328 1 93.06 99 SER A C 1
ATOM 786 O O . SER A 1 99 ? 14.586 -7.125 -3.211 1 93.06 99 SER A O 1
ATOM 788 N N . ALA A 1 100 ? 14.422 -9.344 -3.459 1 94.62 100 ALA A N 1
ATOM 789 C CA . ALA A 1 100 ? 12.969 -9.336 -3.359 1 94.62 100 ALA A CA 1
ATOM 790 C C . ALA A 1 100 ? 12.516 -8.711 -2.043 1 94.62 100 ALA A C 1
ATOM 792 O O . ALA A 1 100 ? 13.078 -9 -0.985 1 94.62 100 ALA A O 1
ATOM 793 N N . GLY A 1 101 ? 11.711 -7.738 -2.154 1 95 101 GLY A N 1
ATOM 794 C CA . GLY A 1 101 ? 11.227 -7.012 -0.99 1 95 101 GLY A CA 1
ATOM 795 C C . GLY A 1 101 ? 10.641 -5.656 -1.332 1 95 101 GLY A C 1
ATOM 796 O O . GLY A 1 101 ? 10.484 -5.316 -2.508 1 95 101 GLY A O 1
ATOM 797 N N . ILE A 1 102 ? 10.156 -5.004 -0.306 1 96.31 102 ILE A N 1
ATOM 798 C CA . ILE A 1 102 ? 9.594 -3.662 -0.454 1 96.31 102 ILE A CA 1
ATOM 799 C C . ILE A 1 102 ? 10.531 -2.643 0.195 1 96.31 102 ILE A C 1
ATOM 801 O O . ILE A 1 102 ? 10.945 -2.816 1.341 1 96.31 102 ILE A O 1
ATOM 805 N N . THR A 1 103 ? 10.898 -1.622 -0.538 1 96.12 103 THR A N 1
ATOM 806 C CA . THR A 1 103 ? 11.727 -0.551 0.004 1 96.12 103 THR A CA 1
ATOM 807 C C . THR A 1 103 ? 11.102 0.812 -0.279 1 96.12 103 THR A C 1
ATOM 809 O O . THR A 1 103 ? 10.281 0.947 -1.189 1 96.12 103 THR A O 1
ATOM 812 N N . VAL A 1 104 ? 11.375 1.744 0.538 1 97.5 104 VAL A N 1
ATOM 813 C CA . VAL A 1 104 ? 10.938 3.121 0.34 1 97.5 104 VAL A CA 1
ATOM 814 C C . VAL A 1 104 ? 12.141 4.016 0.065 1 97.5 104 VAL A C 1
ATOM 816 O O . VAL A 1 104 ? 13.141 3.965 0.79 1 97.5 104 VAL A O 1
ATOM 819 N N . ALA A 1 105 ? 12.055 4.656 -1.09 1 89.94 105 ALA A N 1
ATOM 820 C CA . ALA A 1 105 ? 13.117 5.598 -1.436 1 89.94 105 ALA A CA 1
ATOM 821 C C . ALA A 1 105 ? 12.602 7.031 -1.449 1 89.94 105 ALA A C 1
ATOM 823 O O . ALA A 1 105 ? 11.453 7.281 -1.841 1 89.94 105 ALA A O 1
ATOM 824 N N . ALA A 1 106 ? 13.328 8.016 -0.685 1 72.5 106 ALA A N 1
ATOM 825 C CA . ALA A 1 106 ? 13.023 9.445 -0.656 1 72.5 106 ALA A CA 1
ATOM 826 C C . ALA A 1 106 ? 14.078 10.242 -1.425 1 72.5 106 ALA A C 1
ATOM 828 O O . ALA A 1 106 ? 15.234 9.82 -1.522 1 72.5 106 ALA A O 1
ATOM 829 N N . MET B 1 1 ? -34 17.359 39.062 1 30.72 1 MET B N 1
ATOM 830 C CA . MET B 1 1 ? -34.312 17.172 37.656 1 30.72 1 MET B CA 1
ATOM 831 C C . MET B 1 1 ? -33.094 16.703 36.875 1 30.72 1 MET B C 1
ATOM 833 O O . MET B 1 1 ? -32.375 17.531 36.312 1 30.72 1 MET B O 1
ATOM 837 N N . AS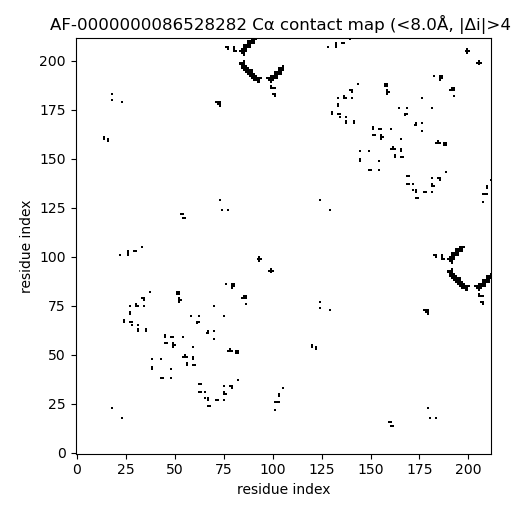N B 1 2 ? -32.094 15.906 37.344 1 33.44 2 ASN B N 1
ATOM 838 C CA . ASN B 1 2 ? -30.672 15.742 37.062 1 33.44 2 ASN B CA 1
ATOM 839 C C . ASN B 1 2 ? -30.438 15.039 35.75 1 33.44 2 ASN B C 1
ATOM 841 O O . ASN B 1 2 ? -30.828 13.883 35.562 1 33.44 2 ASN B O 1
ATOM 845 N N . ARG B 1 3 ? -30.594 15.773 34.562 1 32.38 3 ARG B N 1
ATOM 846 C CA . ARG B 1 3 ? -30.5 15.375 33.188 1 32.38 3 ARG B CA 1
ATOM 847 C C . ARG B 1 3 ? -29.188 14.68 32.875 1 32.38 3 ARG B C 1
ATOM 849 O O . ARG B 1 3 ? -28.109 15.289 33 1 32.38 3 ARG B O 1
ATOM 856 N N . ASP B 1 4 ? -28.984 13.414 33.25 1 34.88 4 ASP B N 1
ATOM 857 C CA . ASP B 1 4 ? -27.891 12.492 32.969 1 34.88 4 ASP B CA 1
ATOM 858 C C . ASP B 1 4 ? -27.562 12.461 31.469 1 34.88 4 ASP B C 1
ATOM 860 O O . ASP B 1 4 ? -28.25 11.805 30.688 1 34.88 4 ASP B O 1
ATOM 864 N N . GLU B 1 5 ? -27.453 13.625 30.75 1 33.16 5 GLU B N 1
ATOM 865 C CA . GLU B 1 5 ? -27.141 13.672 29.328 1 33.16 5 GLU B CA 1
ATOM 866 C C . GLU B 1 5 ? -25.922 12.797 29.016 1 33.16 5 GLU B C 1
ATOM 868 O O . GLU B 1 5 ? -24.828 13.039 29.516 1 33.16 5 GLU B O 1
ATOM 873 N N . TYR B 1 6 ? -26.062 11.508 29.062 1 34.59 6 TYR B N 1
ATOM 874 C CA . TYR B 1 6 ? -25.047 10.562 28.641 1 34.59 6 TYR B CA 1
ATOM 875 C C . TYR B 1 6 ? -24.406 11.023 27.328 1 34.59 6 TYR B C 1
ATOM 877 O O . TYR B 1 6 ? -25.094 11.391 26.375 1 34.59 6 TYR B O 1
ATOM 885 N N . PRO B 1 7 ? -23.125 11.562 27.359 1 35.41 7 PRO B N 1
ATOM 886 C CA . PRO B 1 7 ? -22.469 12.062 26.156 1 35.41 7 PRO B CA 1
ATOM 887 C C . PRO B 1 7 ? -22.656 11.141 24.953 1 35.41 7 PRO B C 1
ATOM 889 O O . PRO B 1 7 ? -22.875 9.938 25.125 1 35.41 7 PRO B O 1
ATOM 892 N N . GLN B 1 8 ? -23.312 11.562 23.844 1 34.41 8 GLN B N 1
ATOM 893 C CA . GLN B 1 8 ? -23.469 11.008 22.5 1 34.41 8 GLN B CA 1
ATOM 894 C C . GLN B 1 8 ? -22.234 10.219 22.094 1 34.41 8 GLN B C 1
ATOM 896 O O . GLN B 1 8 ? -21.109 10.656 22.312 1 34.41 8 GLN B O 1
ATOM 901 N N . CYS B 1 9 ? -22.25 8.906 22.156 1 30.41 9 CYS B N 1
ATOM 902 C CA . CYS B 1 9 ? -21.359 7.887 21.609 1 30.41 9 CYS B CA 1
ATOM 903 C C . CYS B 1 9 ? -20.75 8.352 20.281 1 30.41 9 CYS B C 1
ATOM 905 O O . CYS B 1 9 ? -21.469 8.797 19.391 1 30.41 9 CYS B O 1
ATOM 907 N N . ALA B 1 10 ? -19.562 9.086 20.422 1 34.22 10 ALA B N 1
ATOM 908 C CA . ALA B 1 10 ? -18.703 9.359 19.266 1 34.22 10 ALA B CA 1
ATOM 909 C C . ALA B 1 10 ? -18.859 8.273 18.203 1 34.22 10 ALA B C 1
ATOM 911 O O . ALA B 1 10 ? -18.625 7.094 18.469 1 34.22 10 ALA B O 1
ATOM 912 N N . ASP B 1 11 ? -19.922 8.242 17.469 1 34.31 11 ASP B N 1
ATOM 913 C CA . ASP B 1 11 ? -20.047 7.504 16.219 1 34.31 11 ASP B CA 1
ATOM 914 C C . ASP B 1 11 ? -18.688 7.328 15.547 1 34.31 11 ASP B C 1
ATOM 916 O O . ASP B 1 11 ? -17.953 8.297 15.359 1 34.31 11 ASP B O 1
ATOM 920 N N . ASN B 1 12 ? -18.047 6.266 15.852 1 34.94 12 ASN B N 1
ATOM 921 C CA . ASN B 1 12 ? -16.891 5.75 15.133 1 34.94 12 ASN B CA 1
ATOM 922 C C . ASN B 1 12 ? -17 6.02 13.633 1 34.94 12 ASN B C 1
ATOM 924 O O . ASN B 1 12 ? -17.656 5.266 12.914 1 34.94 12 ASN B O 1
ATOM 928 N N . VAL B 1 13 ? -17.438 7.223 13.258 1 36.38 13 VAL B N 1
ATOM 929 C CA . VAL B 1 13 ? -17.234 7.5 11.836 1 36.38 13 VAL B CA 1
ATOM 930 C C . VAL B 1 13 ? -15.93 6.859 11.375 1 36.38 13 VAL B C 1
ATOM 932 O O . VAL B 1 13 ? -14.844 7.379 11.641 1 36.38 13 VAL B O 1
ATOM 935 N N . LEU B 1 14 ? -15.773 5.691 11.664 1 38 14 LEU B N 1
ATOM 936 C CA . LEU B 1 14 ? -14.727 5.047 10.867 1 38 14 LEU B CA 1
ATOM 937 C C . LEU B 1 14 ? -14.75 5.551 9.43 1 38 14 LEU B C 1
ATOM 939 O O . LEU B 1 14 ? -15.539 5.07 8.609 1 38 14 LEU B O 1
ATOM 943 N N . VAL B 1 15 ? -14.93 6.82 9.289 1 36.81 15 VAL B N 1
ATOM 944 C CA . VAL B 1 15 ? -14.664 7.324 7.945 1 36.81 15 VAL B CA 1
ATOM 945 C C . VAL B 1 15 ? -13.5 6.551 7.324 1 36.81 15 VAL B C 1
ATOM 947 O O . VAL B 1 15 ? -12.367 6.641 7.801 1 36.81 15 VAL B O 1
ATOM 950 N N . ASP B 1 16 ? -13.625 5.316 7.219 1 40.34 16 ASP B N 1
ATOM 951 C CA . ASP B 1 16 ? -12.727 4.836 6.172 1 40.34 16 ASP B CA 1
ATOM 952 C C . ASP B 1 16 ? -12.617 5.84 5.031 1 40.34 16 ASP B C 1
ATOM 954 O O . ASP B 1 16 ? -13.609 6.117 4.344 1 40.34 16 ASP B O 1
ATOM 958 N N . LEU B 1 17 ? -12.211 7.062 5.289 1 41.94 17 LEU B N 1
ATOM 959 C CA . LEU B 1 17 ? -11.93 7.922 4.145 1 41.94 17 LEU B CA 1
ATOM 960 C C . LEU B 1 17 ? -11.672 7.094 2.891 1 41.94 17 LEU B C 1
ATOM 962 O O . LEU B 1 17 ? -10.703 6.332 2.836 1 41.94 17 LEU B O 1
ATOM 966 N N . GLU B 1 18 ? -12.609 6.609 2.334 1 43.59 18 GLU B N 1
ATOM 967 C CA . GLU B 1 18 ? -12.586 6.055 0.985 1 43.59 18 GLU B CA 1
ATOM 968 C C . GLU B 1 18 ? -11.641 6.84 0.082 1 43.59 18 GLU B C 1
ATOM 970 O O . GLU B 1 18 ? -11.766 8.062 -0.044 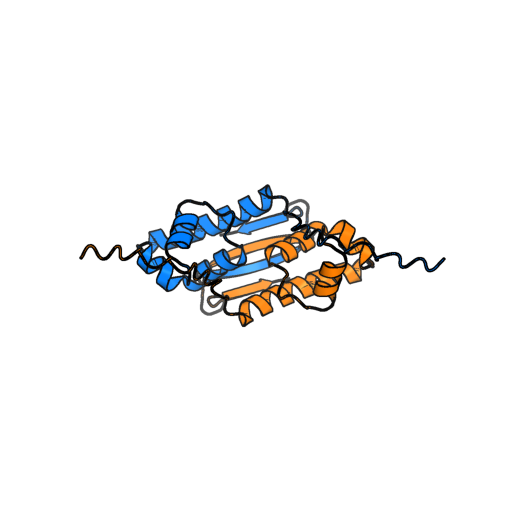1 43.59 18 GLU B O 1
ATOM 975 N N . PHE B 1 19 ? -10.312 6.812 0.231 1 49.47 19 PHE B N 1
ATOM 976 C CA . PHE B 1 19 ? -9.508 7.242 -0.902 1 49.47 19 PHE B CA 1
ATOM 977 C C . PHE B 1 19 ? -10.359 7.398 -2.152 1 49.47 19 PHE B C 1
ATOM 979 O O . PHE B 1 19 ? -11.391 6.738 -2.293 1 49.47 19 PHE B O 1
ATOM 986 N N . ASP B 1 20 ? -10.125 8.578 -2.729 1 58.91 20 ASP B N 1
ATOM 987 C CA . ASP B 1 20 ? -10.727 8.578 -4.059 1 58.91 20 ASP B CA 1
ATOM 988 C C . ASP B 1 20 ? -10.602 7.203 -4.711 1 58.91 20 ASP B C 1
ATOM 990 O O . ASP B 1 20 ? -9.492 6.73 -4.973 1 58.91 20 ASP B O 1
ATOM 994 N N . ASP B 1 21 ? -11.555 6.461 -4.566 1 73.75 21 ASP B N 1
ATOM 995 C CA . ASP B 1 21 ? -11.812 5.074 -4.941 1 73.75 21 ASP B CA 1
ATOM 996 C C . ASP B 1 21 ? -11.242 4.766 -6.324 1 73.75 21 ASP B C 1
ATOM 998 O O . ASP B 1 21 ? -10.625 3.715 -6.523 1 73.75 21 ASP B O 1
ATOM 1002 N N . ALA B 1 22 ? -11.125 6.035 -7.023 1 81.44 22 ALA B N 1
ATOM 1003 C CA . ALA B 1 22 ? -10.734 5.75 -8.398 1 81.44 22 ALA B CA 1
ATOM 1004 C C . ALA B 1 22 ? -9.219 5.605 -8.523 1 81.44 22 ALA B C 1
ATOM 1006 O O . ALA B 1 22 ? -8.727 4.707 -9.211 1 81.44 22 ALA B O 1
ATOM 1007 N N . GLN B 1 23 ? -8.492 6.488 -7.867 1 84.38 23 GLN B N 1
ATOM 1008 C CA . GLN B 1 23 ? -7.039 6.434 -7.938 1 84.38 23 GLN B CA 1
ATOM 1009 C C . GLN B 1 23 ? -6.504 5.172 -7.262 1 84.38 23 GLN B C 1
ATOM 1011 O O . GLN B 1 23 ? -5.582 4.535 -7.766 1 84.38 23 GLN B O 1
ATOM 1016 N N . ALA B 1 24 ? -7.129 4.961 -6.148 1 86.44 24 ALA B N 1
ATOM 1017 C CA . ALA B 1 24 ? -6.727 3.74 -5.453 1 86.44 24 ALA B CA 1
ATOM 1018 C C . ALA B 1 24 ? -6.969 2.508 -6.32 1 86.44 24 ALA B C 1
ATOM 1020 O O . ALA B 1 24 ? -6.129 1.606 -6.375 1 86.44 24 ALA B O 1
ATOM 1021 N N . LEU B 1 25 ? -8.047 2.578 -7.02 1 88.69 25 LEU B N 1
ATOM 1022 C CA . LEU B 1 25 ? -8.391 1.433 -7.852 1 88.69 25 LEU B CA 1
ATOM 1023 C C . LEU B 1 25 ? -7.453 1.322 -9.047 1 88.69 25 LEU B C 1
ATOM 1025 O O . LEU B 1 25 ? -7.078 0.219 -9.445 1 88.69 25 LEU B O 1
ATOM 1029 N N . THR B 1 26 ? -7.082 2.434 -9.57 1 93.06 26 THR B N 1
ATOM 1030 C CA . THR B 1 26 ? -6.168 2.434 -10.711 1 93.06 26 THR B CA 1
ATOM 1031 C C . THR B 1 26 ? -4.797 1.896 -10.297 1 93.06 26 THR B C 1
ATOM 1033 O O . THR B 1 26 ? -4.18 1.128 -11.039 1 93.06 26 THR B O 1
ATOM 1036 N N . THR B 1 27 ? -4.336 2.264 -9.148 1 96.19 27 THR B N 1
ATOM 1037 C CA . THR B 1 27 ? -3.059 1.779 -8.633 1 96.19 27 THR B CA 1
ATOM 1038 C C . THR B 1 27 ? -3.109 0.274 -8.391 1 96.19 27 THR B C 1
ATOM 1040 O O . THR B 1 27 ? -2.205 -0.457 -8.805 1 96.19 27 THR B O 1
ATOM 1043 N N . LYS B 1 28 ? -4.168 -0.161 -7.789 1 96.19 28 LYS B N 1
ATOM 1044 C CA . LYS B 1 28 ? -4.344 -1.589 -7.543 1 96.19 28 LYS B CA 1
ATOM 1045 C C . LYS B 1 28 ? -4.395 -2.371 -8.852 1 96.19 28 LYS B C 1
ATOM 1047 O O . LYS B 1 28 ? -3.775 -3.432 -8.969 1 96.19 28 LYS B O 1
ATOM 1052 N N . ALA B 1 29 ? -5.109 -1.851 -9.805 1 97.06 29 ALA B N 1
ATOM 1053 C CA . ALA B 1 29 ? -5.242 -2.518 -11.094 1 97.06 29 ALA B CA 1
ATOM 1054 C C . ALA B 1 29 ? -3.889 -2.658 -11.781 1 97.06 29 ALA B C 1
ATOM 1056 O O . ALA B 1 29 ? -3.592 -3.697 -12.375 1 97.06 29 ALA B O 1
ATOM 1057 N N . ALA B 1 30 ? -3.109 -1.62 -11.688 1 98 30 ALA B N 1
ATOM 1058 C CA . ALA B 1 30 ? -1.784 -1.666 -12.305 1 98 30 ALA B CA 1
ATOM 1059 C C . ALA B 1 30 ? -0.909 -2.727 -11.641 1 98 30 ALA B C 1
ATOM 1061 O O . ALA B 1 30 ? -0.201 -3.471 -12.32 1 98 30 ALA B O 1
ATOM 1062 N N . LEU B 1 31 ? -0.939 -2.789 -10.344 1 98 31 LEU B N 1
ATOM 1063 C CA . LEU B 1 31 ? -0.162 -3.801 -9.641 1 98 31 LEU B CA 1
ATOM 1064 C C . LEU B 1 31 ? -0.687 -5.199 -9.945 1 98 31 LEU B C 1
ATOM 1066 O O . LEU B 1 31 ? 0.097 -6.137 -10.117 1 98 31 LEU B O 1
ATOM 1070 N N . ALA B 1 32 ? -1.966 -5.328 -9.992 1 98.06 32 ALA B N 1
ATOM 1071 C CA . ALA B 1 32 ? -2.586 -6.613 -10.305 1 98.06 32 ALA B CA 1
ATOM 1072 C C . ALA B 1 32 ? -2.217 -7.066 -11.711 1 98.06 32 ALA B C 1
ATOM 1074 O O . ALA B 1 32 ? -2.029 -8.266 -11.953 1 98.06 32 ALA B O 1
ATOM 1075 N N . LEU B 1 33 ? -2.188 -6.168 -12.602 1 98.19 33 LEU B N 1
ATOM 1076 C CA . LEU B 1 33 ? -1.772 -6.496 -13.961 1 98.19 33 LEU B CA 1
ATOM 1077 C C . LEU B 1 33 ? -0.377 -7.109 -13.969 1 98.19 33 LEU B C 1
ATOM 1079 O O . LEU B 1 33 ? -0.151 -8.133 -14.617 1 98.19 33 LEU B O 1
ATOM 1083 N N . LYS B 1 34 ? 0.526 -6.492 -13.25 1 98.25 34 LYS B N 1
ATOM 1084 C CA . LYS B 1 34 ? 1.885 -7.016 -13.164 1 98.25 34 LYS B CA 1
ATOM 1085 C C . LYS B 1 34 ? 1.9 -8.398 -12.516 1 98.25 34 LYS B C 1
ATOM 1087 O O . LYS B 1 34 ? 2.627 -9.289 -12.953 1 98.25 34 LYS B O 1
ATOM 1092 N N . LEU B 1 35 ? 1.146 -8.508 -11.492 1 98 35 LEU B N 1
ATOM 1093 C CA . LEU B 1 35 ? 1.044 -9.781 -10.797 1 98 35 LEU B CA 1
ATOM 1094 C C . LEU B 1 35 ? 0.524 -10.875 -11.727 1 98 35 LEU B C 1
ATOM 1096 O O . LEU B 1 35 ? 1.096 -11.961 -11.797 1 98 35 LEU B O 1
ATOM 1100 N N . ASN B 1 36 ? -0.514 -10.586 -12.422 1 98.25 36 ASN B N 1
ATOM 1101 C CA . ASN B 1 36 ? -1.116 -11.547 -13.344 1 98.25 36 ASN B CA 1
ATOM 1102 C C . ASN B 1 36 ? -0.165 -11.906 -14.477 1 98.25 36 ASN B C 1
ATOM 1104 O O . ASN B 1 36 ? -0.098 -13.062 -14.891 1 98.25 36 ASN B O 1
ATOM 1108 N N . GLU B 1 37 ? 0.532 -10.945 -14.992 1 98.06 37 GLU B N 1
ATOM 1109 C CA . GLU B 1 37 ? 1.539 -11.211 -16.016 1 98.06 37 GLU B CA 1
ATOM 1110 C C . GLU B 1 37 ? 2.592 -12.195 -15.508 1 98.06 37 GLU B C 1
ATOM 1112 O O . GLU B 1 37 ? 2.996 -13.109 -16.234 1 98.06 37 GLU B O 1
ATOM 1117 N N . LEU B 1 38 ? 3.016 -12 -14.336 1 97.62 38 LEU B N 1
ATOM 1118 C CA . LEU B 1 38 ? 4.02 -12.875 -13.734 1 97.62 38 LEU B CA 1
ATOM 1119 C C . LEU B 1 38 ? 3.471 -14.289 -13.562 1 97.62 38 LEU B C 1
ATOM 1121 O O . LEU B 1 38 ? 4.176 -15.266 -13.82 1 97.62 38 LEU B O 1
ATOM 1125 N N . ILE B 1 39 ? 2.287 -14.352 -13.078 1 97.69 39 ILE B N 1
ATOM 1126 C CA . ILE B 1 39 ? 1.641 -15.648 -12.891 1 97.69 39 ILE B CA 1
ATOM 1127 C C . ILE B 1 39 ? 1.563 -16.375 -14.234 1 97.69 39 ILE B C 1
ATOM 1129 O O . ILE B 1 39 ? 1.885 -17.562 -14.312 1 97.69 39 ILE B O 1
ATOM 1133 N N . ASP B 1 40 ? 1.174 -15.664 -15.242 1 98 40 ASP B N 1
ATOM 1134 C CA . ASP B 1 40 ? 1.064 -16.234 -16.578 1 98 40 ASP B CA 1
ATOM 1135 C C . ASP B 1 40 ? 2.432 -16.672 -17.109 1 98 40 ASP B C 1
ATOM 1137 O O . ASP B 1 40 ? 2.578 -17.766 -17.641 1 98 40 ASP B O 1
ATOM 1141 N N . GLN B 1 41 ? 3.396 -15.852 -16.953 1 97.62 41 GLN B N 1
ATOM 1142 C CA . GLN B 1 41 ? 4.746 -16.125 -17.438 1 97.62 41 GLN B CA 1
ATOM 1143 C C . GLN B 1 41 ? 5.316 -17.391 -16.781 1 97.62 41 GLN B C 1
ATOM 1145 O O . GLN B 1 41 ? 6.051 -18.141 -17.422 1 97.62 41 GLN B O 1
ATOM 1150 N N . ARG B 1 42 ? 4.961 -17.609 -15.57 1 97.06 42 ARG B N 1
ATOM 1151 C CA . ARG B 1 42 ? 5.496 -18.734 -14.82 1 97.06 42 ARG B CA 1
ATOM 1152 C C . ARG B 1 42 ? 4.625 -19.969 -15.008 1 97.06 42 ARG B C 1
ATOM 1154 O O . ARG B 1 42 ? 4.965 -21.062 -14.523 1 97.06 42 ARG B O 1
ATOM 1161 N N . GLY B 1 43 ? 3.531 -19.797 -15.555 1 97.69 43 GLY B N 1
ATOM 1162 C CA . GLY B 1 43 ? 2.631 -20.906 -15.82 1 97.69 43 GLY B CA 1
ATOM 1163 C C . GLY B 1 43 ? 1.987 -21.469 -14.562 1 97.69 43 GLY B C 1
ATOM 1164 O O . GLY B 1 43 ? 1.753 -22.672 -14.469 1 97.69 43 GLY B O 1
ATOM 1165 N N . LEU B 1 44 ? 1.728 -20.703 -13.656 1 97.38 44 LEU B N 1
ATOM 1166 C CA . LEU B 1 44 ? 1.177 -21.156 -12.391 1 97.38 44 LEU B CA 1
ATOM 1167 C C . LEU B 1 44 ? -0.338 -21.312 -12.477 1 97.38 44 LEU B C 1
ATOM 1169 O O . LEU B 1 44 ? -1.017 -20.484 -13.094 1 97.38 44 LEU B O 1
ATOM 1173 N N . THR B 1 45 ? -0.807 -22.359 -11.852 1 96.56 45 THR B N 1
ATOM 1174 C CA . THR B 1 45 ? -2.242 -22.469 -11.617 1 96.56 45 THR B CA 1
ATOM 1175 C C . THR B 1 45 ? -2.668 -21.594 -10.453 1 96.56 45 THR B C 1
ATOM 1177 O O . THR B 1 45 ? -1.822 -21.078 -9.711 1 96.56 45 THR B O 1
ATOM 1180 N N . ARG B 1 46 ? -3.994 -21.422 -10.312 1 95.38 46 ARG B N 1
ATOM 1181 C CA . ARG B 1 46 ? -4.504 -20.625 -9.195 1 95.38 46 ARG B CA 1
ATOM 1182 C C . ARG B 1 46 ? -4.086 -21.234 -7.863 1 95.38 46 ARG B C 1
ATOM 1184 O O . ARG B 1 46 ? -3.807 -20.516 -6.906 1 95.38 46 ARG B O 1
ATOM 1191 N N . PHE B 1 47 ? -4.035 -22.625 -7.828 1 95.5 47 PHE B N 1
ATOM 1192 C CA . PHE B 1 47 ? -3.635 -23.328 -6.617 1 95.5 47 PHE B CA 1
ATOM 1193 C C . PHE B 1 47 ? -2.158 -23.094 -6.316 1 95.5 47 PHE B C 1
ATOM 1195 O O . PHE B 1 47 ? -1.794 -22.797 -5.176 1 95.5 47 PHE B O 1
ATOM 1202 N N . GLU B 1 48 ? -1.331 -23.203 -7.324 1 96.75 48 GLU B N 1
ATOM 1203 C CA . GLU B 1 48 ? 0.099 -22.953 -7.152 1 96.75 48 GLU B CA 1
ATOM 1204 C C . GLU B 1 48 ? 0.371 -21.516 -6.77 1 96.75 48 GLU B C 1
ATOM 1206 O O . GLU B 1 48 ? 1.18 -21.234 -5.879 1 96.75 48 GLU B O 1
ATOM 1211 N N . ALA B 1 49 ? -0.266 -20.609 -7.484 1 97.5 49 ALA B N 1
ATOM 1212 C CA . ALA B 1 49 ? -0.116 -19.188 -7.191 1 97.5 49 ALA B CA 1
ATOM 1213 C C . ALA B 1 49 ? -0.491 -18.891 -5.742 1 97.5 49 ALA B C 1
ATOM 1215 O O . ALA B 1 49 ? 0.24 -18.188 -5.039 1 97.5 49 ALA B O 1
ATOM 1216 N N . ALA B 1 50 ? -1.599 -19.375 -5.285 1 96.25 50 ALA B N 1
ATOM 1217 C CA . ALA B 1 50 ? -2.07 -19.156 -3.922 1 96.25 50 ALA B CA 1
ATOM 1218 C C . ALA B 1 50 ? -1.028 -19.609 -2.902 1 96.25 50 ALA B C 1
ATOM 1220 O O . ALA B 1 50 ? -0.773 -18.906 -1.915 1 96.25 50 ALA B O 1
ATOM 1221 N N . SER B 1 51 ? -0.405 -20.719 -3.164 1 95 51 SER B N 1
ATOM 1222 C CA . SER B 1 51 ? 0.608 -21.266 -2.273 1 95 51 SER B CA 1
ATOM 1223 C C . SER B 1 51 ? 1.846 -20.375 -2.219 1 95 51 SER B C 1
ATOM 1225 O O . SER B 1 51 ? 2.426 -20.188 -1.15 1 95 51 SER B O 1
ATOM 1227 N N . ILE B 1 52 ? 2.205 -19.797 -3.297 1 95.25 52 ILE B N 1
ATOM 1228 C CA . ILE B 1 52 ? 3.43 -19.016 -3.396 1 95.25 52 ILE B CA 1
ATOM 1229 C C . ILE B 1 52 ? 3.199 -17.625 -2.811 1 95.25 52 ILE B C 1
ATOM 1231 O O . ILE B 1 52 ? 4.047 -17.109 -2.084 1 95.25 52 ILE B O 1
ATOM 1235 N N . ILE B 1 53 ? 2.061 -17.047 -3.104 1 93.75 53 ILE B N 1
ATOM 1236 C CA . ILE B 1 53 ? 1.868 -15.641 -2.797 1 93.75 53 ILE B CA 1
ATOM 1237 C C . ILE B 1 53 ? 1.226 -15.492 -1.42 1 93.75 53 ILE B C 1
ATOM 1239 O O . ILE B 1 53 ? 1.141 -14.383 -0.883 1 93.75 53 ILE B O 1
ATOM 1243 N N . GLY B 1 54 ? 0.822 -16.531 -0.8 1 88.88 54 GLY B N 1
ATOM 1244 C CA . GLY B 1 54 ? 0.269 -16.484 0.544 1 88.88 54 GLY B CA 1
ATOM 1245 C C . GLY B 1 54 ? -1.14 -15.93 0.59 1 88.88 54 GLY B C 1
ATOM 1246 O O . GLY B 1 54 ? -1.471 -15.141 1.479 1 88.88 54 GLY B O 1
ATOM 1247 N N . MET B 1 55 ? -1.876 -16.109 -0.293 1 92.62 55 MET B N 1
ATOM 1248 C CA . MET B 1 55 ? -3.301 -15.797 -0.366 1 92.62 55 MET B CA 1
ATOM 1249 C C . MET B 1 55 ? -4.125 -17.078 -0.541 1 92.62 55 MET B C 1
ATOM 1251 O O . MET B 1 55 ? -3.604 -18.094 -0.981 1 92.62 55 MET B O 1
ATOM 1255 N N . THR B 1 56 ? -5.414 -16.891 -0.199 1 93.69 56 THR B N 1
ATOM 1256 C CA . THR B 1 56 ? -6.316 -18 -0.482 1 93.69 56 THR B CA 1
ATOM 1257 C C . THR B 1 56 ? -6.629 -18.078 -1.974 1 93.69 56 THR B C 1
ATOM 1259 O O . THR B 1 56 ? -6.434 -17.109 -2.705 1 93.69 56 THR B O 1
ATOM 1262 N N . GLN B 1 57 ? -7.082 -19.281 -2.42 1 95.31 57 GLN B N 1
ATOM 1263 C CA . GLN B 1 57 ? -7.465 -19.438 -3.82 1 95.31 57 GLN B CA 1
ATOM 1264 C C . GLN B 1 57 ? -8.57 -18.453 -4.207 1 95.31 57 GLN B C 1
ATOM 1266 O O . GLN B 1 57 ? -8.523 -17.859 -5.281 1 95.31 57 GLN B O 1
ATOM 1271 N N . PRO B 1 58 ? -9.602 -18.234 -3.373 1 95.19 58 PRO B N 1
ATOM 1272 C CA . PRO B 1 58 ? -10.617 -17.25 -3.729 1 95.19 58 PRO B CA 1
ATOM 1273 C C . PRO B 1 58 ? -10.031 -15.844 -3.916 1 95.19 58 PRO B C 1
ATOM 1275 O O . PRO B 1 58 ? -10.438 -15.125 -4.832 1 95.19 58 PRO B O 1
ATOM 1278 N N . LYS B 1 59 ? -9.086 -15.484 -3.123 1 95.44 59 LYS B N 1
ATOM 1279 C CA . LYS B 1 59 ? -8.445 -14.18 -3.256 1 95.44 59 LYS B CA 1
ATOM 1280 C C . LYS B 1 59 ? -7.625 -14.094 -4.535 1 95.44 59 LYS B C 1
ATOM 1282 O O . LYS B 1 59 ? -7.637 -13.07 -5.223 1 95.44 59 LYS B O 1
ATOM 1287 N N . VAL B 1 60 ? -6.906 -15.156 -4.793 1 96.81 60 VAL B N 1
ATOM 1288 C CA . VAL B 1 60 ? -6.16 -15.211 -6.047 1 96.81 60 VAL B CA 1
ATOM 1289 C C . VAL B 1 60 ? -7.117 -15.086 -7.227 1 96.81 60 VAL B C 1
ATOM 1291 O O . VAL B 1 60 ? -6.832 -14.383 -8.195 1 96.81 60 VAL B O 1
ATOM 1294 N N . SER B 1 61 ? -8.211 -15.812 -7.152 1 97.31 61 SER B N 1
ATOM 1295 C CA . SER B 1 61 ? -9.219 -15.703 -8.195 1 97.31 61 SER B CA 1
ATOM 1296 C C . SER B 1 61 ? -9.688 -14.266 -8.375 1 97.31 61 SER B C 1
ATOM 1298 O O . SER B 1 61 ? -9.844 -13.789 -9.5 1 97.31 61 SER B O 1
ATOM 1300 N N . GLN B 1 62 ? -9.969 -13.586 -7.281 1 97.06 62 GLN B N 1
ATOM 1301 C CA . GLN B 1 62 ? -10.359 -12.18 -7.336 1 97.06 62 GLN B CA 1
ATOM 1302 C C . GLN B 1 62 ? -9.305 -11.336 -8.039 1 97.06 62 GLN B C 1
ATOM 1304 O O . GLN B 1 62 ? -9.633 -10.492 -8.883 1 97.06 62 GLN B O 1
ATOM 1309 N N . VAL B 1 63 ? -8.008 -11.508 -7.738 1 97.44 63 VAL B N 1
ATOM 1310 C CA . VAL B 1 63 ? -6.91 -10.773 -8.352 1 97.44 63 VAL B CA 1
ATOM 1311 C C . VAL B 1 63 ? -6.871 -11.055 -9.852 1 97.44 63 VAL B C 1
ATOM 1313 O O . VAL B 1 63 ? -6.73 -10.141 -10.664 1 97.44 63 VAL B O 1
ATOM 1316 N N . ARG B 1 64 ? -7.062 -12.344 -10.195 1 97.38 64 ARG B N 1
ATOM 1317 C CA . ARG B 1 64 ? -7.016 -12.758 -11.594 1 97.38 64 ARG B CA 1
ATOM 1318 C C . ARG B 1 64 ? -8.133 -12.102 -12.398 1 97.38 64 ARG B C 1
ATOM 1320 O O . ARG B 1 64 ? -7.961 -11.812 -13.586 1 97.38 64 ARG B O 1
ATOM 1327 N N . ARG B 1 65 ? -9.188 -11.906 -11.75 1 97.31 65 ARG B N 1
ATOM 1328 C CA . ARG B 1 65 ? -10.352 -11.32 -12.406 1 97.31 65 ARG B CA 1
ATOM 1329 C C . ARG B 1 65 ? -10.422 -9.82 -12.164 1 97.31 65 ARG B C 1
ATOM 1331 O O . ARG B 1 65 ? -11.438 -9.18 -12.469 1 97.31 65 ARG B O 1
ATOM 1338 N N . TYR B 1 66 ? -9.5 -9.227 -11.508 1 97.56 66 TYR B N 1
ATOM 1339 C CA . TYR B 1 66 ? -9.375 -7.797 -11.242 1 97.56 66 TYR B CA 1
ATOM 1340 C C . TYR B 1 66 ? -10.523 -7.297 -10.375 1 97.56 66 TYR B C 1
ATOM 1342 O O . TYR B 1 66 ? -11 -6.176 -10.555 1 97.56 66 TYR B O 1
ATOM 1350 N N . ARG B 1 67 ? -11.078 -8.148 -9.594 1 96.56 67 ARG B N 1
ATOM 1351 C CA . ARG B 1 67 ? -11.977 -7.766 -8.516 1 96.56 67 ARG B CA 1
ATOM 1352 C C . ARG B 1 67 ? -11.195 -7.387 -7.262 1 96.56 67 ARG B C 1
ATOM 1354 O O . ARG B 1 67 ? -11.008 -8.219 -6.371 1 96.56 67 ARG B O 1
ATOM 1361 N N . LEU B 1 68 ? -10.859 -6.152 -7.121 1 95.5 68 LEU B N 1
ATOM 1362 C CA . LEU B 1 68 ? -9.75 -5.762 -6.262 1 95.5 68 LEU B CA 1
ATOM 1363 C C . LEU B 1 68 ? -10.25 -4.98 -5.051 1 95.5 68 LEU B C 1
ATOM 1365 O O . LEU B 1 68 ? -9.453 -4.527 -4.227 1 95.5 68 LEU B O 1
ATOM 1369 N N . ARG B 1 69 ? -11.531 -4.82 -4.852 1 90.44 69 ARG B N 1
ATOM 1370 C CA . ARG B 1 69 ? -12.086 -3.994 -3.785 1 90.44 69 ARG B CA 1
ATOM 1371 C C . ARG B 1 69 ? -11.617 -4.473 -2.418 1 90.44 69 ARG B C 1
ATOM 1373 O O . ARG B 1 69 ? -11.312 -3.66 -1.54 1 90.44 69 ARG B O 1
ATOM 1380 N N . ASN B 1 70 ? -11.5 -5.691 -2.219 1 89.5 70 ASN B N 1
ATOM 1381 C CA . ASN B 1 70 ? -11.148 -6.242 -0.914 1 89.5 70 ASN B CA 1
ATOM 1382 C C . ASN B 1 70 ? -9.703 -6.73 -0.877 1 89.5 70 ASN B C 1
ATOM 1384 O O . ASN B 1 70 ? -9.352 -7.578 -0.053 1 89.5 70 ASN B O 1
ATOM 1388 N N . ILE B 1 71 ? -8.883 -6.328 -1.757 1 93.38 71 ILE B N 1
ATOM 1389 C CA . ILE B 1 71 ? -7.461 -6.645 -1.773 1 93.38 71 ILE B CA 1
ATOM 1390 C C . ILE B 1 71 ? -6.645 -5.383 -1.502 1 93.38 71 ILE B C 1
ATOM 1392 O O . ILE B 1 71 ? -6.793 -4.379 -2.203 1 93.38 71 ILE B O 1
ATOM 1396 N N . SER B 1 72 ? -5.879 -5.363 -0.512 1 92.12 72 SER B N 1
ATOM 1397 C CA . SER B 1 72 ? -5.117 -4.176 -0.148 1 92.12 72 SER B CA 1
ATOM 1398 C C . SER B 1 72 ? -3.908 -3.992 -1.061 1 92.12 7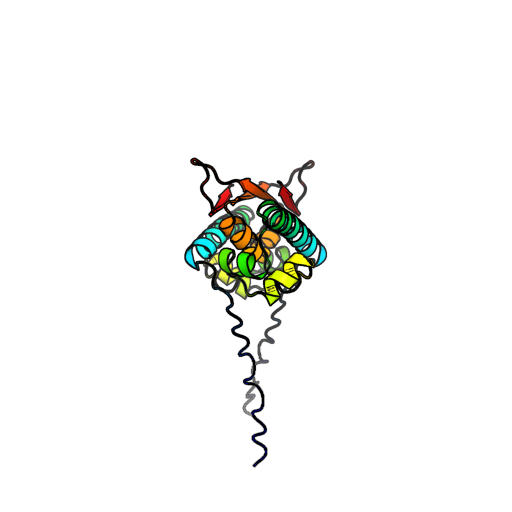2 SER B C 1
ATOM 1400 O O . SER B 1 72 ? -3.447 -4.949 -1.688 1 92.12 72 SER B O 1
ATOM 1402 N N . LEU B 1 73 ? -3.377 -2.76 -1.151 1 94.44 73 LEU B N 1
ATOM 1403 C CA . LEU B 1 73 ? -2.129 -2.486 -1.854 1 94.44 73 LEU B CA 1
ATOM 1404 C C . LEU B 1 73 ? -0.987 -3.316 -1.278 1 94.44 73 LEU B C 1
ATOM 1406 O O . LEU B 1 73 ? -0.16 -3.846 -2.025 1 94.44 73 LEU B O 1
ATOM 1410 N N . GLU B 1 74 ? -0.999 -3.391 -0.022 1 93 74 GLU B N 1
ATOM 1411 C CA . GLU B 1 74 ? 0.04 -4.148 0.665 1 93 74 GLU B CA 1
ATOM 1412 C C . GLU B 1 74 ? 0.046 -5.609 0.215 1 93 74 GLU B C 1
ATOM 1414 O O . GLU B 1 74 ? 1.107 -6.18 -0.041 1 93 74 GLU B O 1
ATOM 1419 N N . ARG B 1 75 ? -1.043 -6.168 0.117 1 93.62 75 ARG B N 1
ATOM 1420 C CA . ARG B 1 75 ? -1.153 -7.566 -0.289 1 93.62 75 ARG B CA 1
ATOM 1421 C C . ARG B 1 75 ? -0.67 -7.762 -1.722 1 93.62 75 ARG B C 1
ATOM 1423 O O . ARG B 1 75 ? 0.016 -8.742 -2.025 1 93.62 75 ARG B O 1
ATOM 1430 N N . LEU B 1 76 ? -1.068 -6.887 -2.574 1 96.19 76 LEU B N 1
ATOM 1431 C CA . LEU B 1 76 ? -0.616 -6.957 -3.959 1 96.19 76 LEU B CA 1
ATOM 1432 C C . LEU B 1 76 ? 0.903 -6.844 -4.043 1 96.19 76 LEU B C 1
ATOM 1434 O O . LEU B 1 76 ? 1.547 -7.594 -4.777 1 96.19 76 LEU B O 1
ATOM 1438 N N . MET B 1 77 ? 1.44 -5.934 -3.268 1 96.88 77 MET B N 1
ATOM 1439 C CA . MET B 1 77 ? 2.889 -5.738 -3.275 1 96.88 77 MET B CA 1
ATOM 1440 C C . MET B 1 77 ? 3.605 -6.957 -2.709 1 96.88 77 MET B C 1
ATOM 1442 O O . MET B 1 77 ? 4.621 -7.395 -3.254 1 96.88 77 MET B O 1
ATOM 1446 N N . GLN B 1 78 ? 3.104 -7.48 -1.727 1 95.69 78 GLN B N 1
ATOM 1447 C CA . GLN B 1 78 ? 3.705 -8.672 -1.137 1 95.69 78 GLN B CA 1
ATOM 1448 C C . GLN B 1 78 ? 3.646 -9.852 -2.102 1 95.69 78 GLN B C 1
ATOM 1450 O O . GLN B 1 78 ? 4.574 -10.656 -2.158 1 95.69 78 GLN B O 1
ATOM 1455 N N . ALA B 1 79 ? 2.547 -9.992 -2.727 1 96.69 79 ALA B N 1
ATOM 1456 C CA . ALA B 1 79 ? 2.424 -11.047 -3.723 1 96.69 79 ALA B CA 1
ATOM 1457 C C . ALA B 1 79 ? 3.504 -10.93 -4.793 1 96.69 79 ALA B C 1
ATOM 1459 O O . ALA B 1 79 ? 4.105 -11.922 -5.195 1 96.69 79 ALA B O 1
ATOM 1460 N N . LEU B 1 80 ? 3.723 -9.734 -5.277 1 97.44 80 LEU B N 1
ATOM 1461 C CA . LEU B 1 80 ? 4.766 -9.477 -6.266 1 97.44 80 LEU B CA 1
ATOM 1462 C C . LEU B 1 80 ? 6.137 -9.875 -5.723 1 97.44 80 LEU B C 1
ATOM 1464 O O . LEU B 1 80 ? 6.938 -10.492 -6.434 1 97.44 80 LEU B O 1
ATOM 1468 N N . VAL B 1 81 ? 6.375 -9.555 -4.477 1 96.81 81 VAL B N 1
ATOM 1469 C CA . VAL B 1 81 ? 7.633 -9.898 -3.82 1 96.81 81 VAL B CA 1
ATOM 1470 C C . VAL B 1 81 ? 7.785 -11.414 -3.754 1 96.81 81 VAL B C 1
ATOM 1472 O O . VAL B 1 81 ? 8.867 -11.945 -4.027 1 96.81 81 VAL B O 1
ATOM 1475 N N . SER B 1 82 ? 6.715 -12.062 -3.41 1 96.31 82 SER B N 1
ATOM 1476 C CA . SER B 1 82 ? 6.742 -13.516 -3.307 1 96.31 82 SER B CA 1
ATOM 1477 C C . SER B 1 82 ? 7.059 -14.156 -4.652 1 96.31 82 SER B C 1
ATOM 1479 O O . SER B 1 82 ? 7.527 -15.297 -4.707 1 96.31 82 SER B O 1
ATOM 1481 N N . LEU B 1 83 ? 6.789 -13.477 -5.672 1 97.12 83 LEU B N 1
ATOM 1482 C CA . LEU B 1 83 ? 7.07 -13.977 -7.012 1 97.12 83 LEU B CA 1
ATOM 1483 C C . LEU B 1 83 ? 8.391 -13.414 -7.535 1 97.12 83 LEU B C 1
ATOM 1485 O O . LEU B 1 83 ? 8.586 -13.305 -8.75 1 97.12 83 LEU B O 1
ATOM 1489 N N . GLY B 1 84 ? 9.219 -12.898 -6.688 1 96.88 84 GLY B N 1
ATOM 1490 C CA . GLY B 1 84 ? 10.594 -12.57 -7.02 1 96.88 84 GLY B CA 1
ATOM 1491 C C . GLY B 1 84 ? 10.766 -11.133 -7.488 1 96.88 84 GLY B C 1
ATOM 1492 O O . GLY B 1 84 ? 11.719 -10.828 -8.211 1 96.88 84 GLY B O 1
ATOM 1493 N N . GLN B 1 85 ? 9.883 -10.258 -7.133 1 97.62 85 GLN B N 1
ATOM 1494 C CA . GLN B 1 85 ? 10 -8.867 -7.547 1 97.62 85 GLN B CA 1
ATOM 1495 C C . GLN B 1 85 ? 10.555 -8 -6.414 1 97.62 85 GLN B C 1
ATOM 1497 O O . GLN B 1 85 ? 10.398 -8.336 -5.238 1 97.62 85 GLN B O 1
ATOM 1502 N N . HIS B 1 86 ? 11.234 -6.953 -6.801 1 97.5 86 HIS B N 1
ATOM 1503 C CA . HIS B 1 86 ? 11.562 -5.832 -5.93 1 97.5 86 HIS B CA 1
ATOM 1504 C C . HIS B 1 86 ? 10.609 -4.664 -6.148 1 97.5 86 HIS B C 1
ATOM 1506 O O . HIS B 1 86 ? 10.469 -4.176 -7.273 1 97.5 86 HIS B O 1
ATOM 1512 N N . VAL B 1 87 ? 9.93 -4.301 -5.109 1 97.5 87 VAL B N 1
ATOM 1513 C CA . VAL B 1 87 ? 8.984 -3.191 -5.172 1 97.5 87 VAL B CA 1
ATOM 1514 C C . VAL B 1 87 ? 9.555 -1.98 -4.438 1 97.5 87 VAL B C 1
ATOM 1516 O O . VAL B 1 87 ? 9.789 -2.033 -3.23 1 97.5 87 VAL B O 1
ATOM 1519 N N . GLU B 1 88 ? 9.812 -0.901 -5.168 1 97.56 88 GLU B N 1
ATOM 1520 C CA . GLU B 1 88 ? 10.344 0.33 -4.59 1 97.56 88 GLU B CA 1
ATOM 1521 C C . GLU B 1 88 ? 9.297 1.442 -4.605 1 97.56 88 GLU B C 1
ATOM 1523 O O . GLU B 1 88 ? 8.695 1.726 -5.645 1 97.56 88 GLU B O 1
ATOM 1528 N N . ILE B 1 89 ? 9.047 1.992 -3.449 1 98 89 ILE B N 1
ATOM 1529 C CA . ILE B 1 89 ? 8.164 3.148 -3.334 1 98 89 ILE B CA 1
ATOM 1530 C C . ILE B 1 89 ? 9 4.43 -3.293 1 98 89 ILE B C 1
ATOM 1532 O O . ILE B 1 89 ? 9.742 4.664 -2.336 1 98 89 ILE B O 1
ATOM 1536 N N . VAL B 1 90 ? 8.875 5.25 -4.305 1 97.94 90 VAL B N 1
ATOM 1537 C CA . VAL B 1 90 ? 9.633 6.488 -4.414 1 97.94 90 VAL B CA 1
ATOM 1538 C C . VAL B 1 90 ? 8.727 7.68 -4.113 1 97.94 90 VAL B C 1
ATOM 1540 O O . VAL B 1 90 ? 7.707 7.871 -4.773 1 97.94 90 VAL B O 1
ATOM 1543 N N . VAL B 1 91 ? 9.062 8.406 -3.09 1 98 91 VAL B N 1
ATOM 1544 C CA . VAL B 1 91 ? 8.305 9.586 -2.682 1 98 91 VAL B CA 1
ATOM 1545 C C . VAL B 1 91 ? 9.094 10.852 -3 1 98 91 VAL B C 1
ATOM 1547 O O . VAL B 1 91 ? 10.211 11.031 -2.506 1 98 91 VAL B O 1
ATOM 1550 N N . GLN B 1 92 ? 8.516 11.695 -3.844 1 97.19 92 GLN B N 1
ATOM 1551 C CA . GLN B 1 92 ? 9.156 12.945 -4.238 1 97.19 92 GLN B CA 1
ATOM 1552 C C . GLN B 1 92 ? 8.141 14.078 -4.312 1 97.19 92 GLN B C 1
ATOM 1554 O O . GLN B 1 92 ? 6.949 13.844 -4.523 1 97.19 92 GLN B O 1
ATOM 1559 N N . PRO B 1 93 ? 8.68 15.328 -4.105 1 97.25 93 PRO B N 1
ATOM 1560 C CA . PRO B 1 93 ? 7.746 16.438 -4.32 1 97.25 93 PRO B CA 1
ATOM 1561 C C . PRO B 1 93 ? 7.148 16.438 -5.727 1 97.25 93 PRO B C 1
ATOM 1563 O O . PRO B 1 93 ? 7.848 16.141 -6.699 1 97.25 93 PRO B O 1
ATOM 1566 N N . ALA B 1 94 ? 5.91 16.719 -5.781 1 96.38 94 ALA B N 1
ATOM 1567 C CA . ALA B 1 94 ? 5.25 16.812 -7.082 1 96.38 94 ALA B CA 1
ATOM 1568 C C . ALA B 1 94 ? 5.848 17.938 -7.926 1 96.38 94 ALA B C 1
ATOM 1570 O O . ALA B 1 94 ? 6.289 18.953 -7.391 1 96.38 94 ALA B O 1
ATOM 1571 N N . ARG B 1 95 ? 5.965 17.656 -9.188 1 94.12 95 ARG B N 1
ATOM 1572 C CA . ARG B 1 95 ? 6.406 18.609 -10.195 1 94.12 95 ARG B CA 1
ATOM 1573 C C . ARG B 1 95 ? 5.43 18.656 -11.367 1 94.12 95 ARG B C 1
ATOM 1575 O O . ARG B 1 95 ? 4.414 17.969 -11.367 1 94.12 95 ARG B O 1
ATOM 1582 N N . ARG B 1 96 ? 5.676 19.547 -12.273 1 89.94 96 ARG B N 1
ATOM 1583 C CA . ARG B 1 96 ? 4.82 19.672 -13.445 1 89.94 96 ARG B CA 1
ATOM 1584 C C . ARG B 1 96 ? 4.723 18.359 -14.203 1 89.94 96 ARG B C 1
ATOM 1586 O O . ARG B 1 96 ? 3.635 17.953 -14.609 1 89.94 96 ARG B O 1
ATOM 1593 N N . SER B 1 97 ? 5.809 17.625 -14.375 1 90.19 97 SER B N 1
ATOM 1594 C CA . SER B 1 97 ? 5.852 16.391 -15.148 1 90.19 97 SER B CA 1
ATOM 1595 C C . SER B 1 97 ? 5.383 15.203 -14.32 1 90.19 97 SER B C 1
ATOM 1597 O O . SER B 1 97 ? 5.09 14.141 -14.859 1 90.19 97 SER B O 1
ATOM 1599 N N . ARG B 1 98 ? 5.332 15.375 -12.938 1 90.38 98 ARG B N 1
ATOM 1600 C CA . ARG B 1 98 ? 4.918 14.352 -11.984 1 90.38 98 ARG B CA 1
ATOM 1601 C C . ARG B 1 98 ? 4.016 14.938 -10.906 1 90.38 98 ARG B C 1
ATOM 1603 O O . ARG B 1 98 ? 4.469 15.211 -9.797 1 90.38 98 ARG B O 1
ATOM 1610 N N . SER B 1 99 ? 2.809 15.133 -11.383 1 93.31 99 SER B N 1
ATOM 1611 C CA . SER B 1 99 ? 1.861 15.789 -10.484 1 93.31 99 SER B CA 1
ATOM 1612 C C . SER B 1 99 ? 1.602 14.938 -9.242 1 93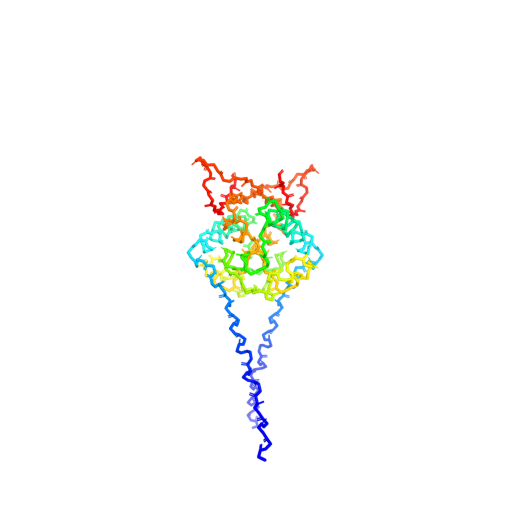.31 99 SER B C 1
ATOM 1614 O O . SER B 1 99 ? 1.921 13.75 -9.219 1 93.31 99 SER B O 1
ATOM 1616 N N . ALA B 1 100 ? 1.082 15.57 -8.219 1 94.75 100 ALA B N 1
ATOM 1617 C CA . ALA B 1 100 ? 0.737 14.844 -7 1 94.75 100 ALA B CA 1
ATOM 1618 C C . ALA B 1 100 ? -0.194 13.672 -7.305 1 94.75 100 ALA B C 1
ATOM 1620 O O . ALA B 1 100 ? -1.143 13.812 -8.086 1 94.75 100 ALA B O 1
ATOM 1621 N N . GLY B 1 101 ? 0.205 12.539 -6.906 1 95.06 101 GLY B N 1
ATOM 1622 C CA . GLY B 1 101 ? -0.551 11.32 -7.164 1 95.06 101 GLY B CA 1
ATOM 1623 C C . GLY B 1 101 ? 0.274 10.062 -7 1 95.06 101 GLY B C 1
ATOM 1624 O O . GLY B 1 101 ? 1.425 10.117 -6.562 1 95.06 101 GLY B O 1
ATOM 1625 N N . ILE B 1 102 ? -0.396 8.953 -7.18 1 96.38 102 ILE B N 1
ATOM 1626 C CA . ILE B 1 102 ? 0.257 7.648 -7.102 1 96.38 102 ILE B CA 1
ATOM 1627 C C . ILE B 1 102 ? 0.345 7.031 -8.5 1 96.38 102 ILE B C 1
ATOM 1629 O O . ILE B 1 102 ? -0.649 6.984 -9.227 1 96.38 102 ILE B O 1
ATOM 1633 N N . THR B 1 103 ? 1.517 6.617 -8.906 1 96.12 103 THR B N 1
ATOM 1634 C CA . THR B 1 103 ? 1.703 5.945 -10.188 1 96.12 103 THR B CA 1
ATOM 1635 C C . THR B 1 103 ? 2.473 4.641 -10.008 1 96.12 103 THR B C 1
ATOM 1637 O O . THR B 1 103 ? 3.172 4.461 -9.008 1 96.12 103 THR B O 1
ATOM 1640 N N . VAL B 1 104 ? 2.248 3.736 -10.859 1 97.56 104 VAL B N 1
ATOM 1641 C CA . VAL B 1 104 ? 2.984 2.477 -10.883 1 97.56 104 VAL B CA 1
ATOM 1642 C C . VAL B 1 104 ? 3.863 2.408 -12.125 1 97.56 104 VAL B C 1
ATOM 1644 O O . VAL B 1 104 ? 3.396 2.668 -13.234 1 97.56 104 VAL B O 1
ATOM 1647 N N . ALA B 1 105 ? 5.168 2.254 -11.852 1 90 105 ALA B N 1
ATOM 1648 C CA . ALA B 1 105 ? 6.102 2.113 -12.969 1 90 105 ALA B CA 1
ATOM 1649 C C . ALA B 1 105 ? 6.695 0.71 -13.016 1 90 105 ALA B C 1
ATOM 1651 O O . ALA B 1 105 ? 6.93 0.094 -11.969 1 90 105 ALA B O 1
ATOM 1652 N N . ALA B 1 106 ? 6.664 0.015 -14.258 1 73.62 106 ALA B N 1
ATOM 1653 C CA . ALA B 1 106 ? 7.262 -1.293 -14.508 1 73.62 106 ALA B CA 1
ATOM 1654 C C . ALA B 1 106 ? 8.57 -1.158 -15.281 1 73.62 106 ALA B C 1
ATOM 1656 O O . ALA B 1 106 ? 8.758 -0.208 -16.047 1 73.62 106 ALA B O 1
#

Radius of gyration: 20.33 Å; Cα contacts (8 Å, |Δi|>4): 273; chains: 2; bounding box: 56×67×55 Å

Organism: NCBI:txid488447

Nearest PDB structures (foldseek):
  2o38-assembly1_A  TM=9.358E-01  e=9.387E-06  Rhodopseudomonas palustris CGA009
  7ewc-assembly1_A  TM=7.231E-01  e=1.086E-02  Mycobacterium tuberculosis H37Rv
  7ewd-assembly1_B  TM=7.388E-01  e=1.712E-02  Mycobacterium tuberculosis H37Rv
  3zkc-assembly1_B  TM=7.772E-01  e=5.983E-02  Bacillus subtilis subsp. subtilis str. 168
  3zkc-assembly1_A  TM=7.723E-01  e=1.184E-01  Bacillus subtilis subsp. subtilis str. 168

Secondary structure (DSSP, 8-state):
--------------------HHHHHHHHHHHHHHHHHHHHHHT--HHHHHHHHT--HHHHHHHHTT--TT--HHHHHHHHHHTTEEEEEEEEE--SSS-SEEEEE-/--------------------HHHHHHHHHHHHHHHHHHHHHHT--HHHHHHHHT--HHHHHHHHTT--TT--HHHHHHHHHHTTEEEEEEEEE--SSS-SEEEEE-

pLDDT: mean 84.0, std 23.01, range [29.94, 98.38]

Foldseek 3Di:
DDCPPPPPPPPCCVCPVCPVVVQQLVALLVLLVVLLVLCVVVVHDLVRLCVQLVHDSVVSVCSNVSVPPPPHPVSSVSSCVSSPDDDDDDDDDADPVRHPGDDDDD/DPPPPPPDDPPCCVCPVCPVVVQQLVALLVLLVVLLVLCVVVVHDLVRLCVQLVHDSVVSVCSNVSVPPPPHPVSSVSSCVSSPDDDDDDDDDADPVRHPGDDDDD